Protein AF-A0A2V2USW7-F1 (afdb_monomer_lite)

Structure (mmCIF, N/CA/C/O backbone):
data_AF-A0A2V2USW7-F1
#
_entry.id   AF-A0A2V2USW7-F1
#
loop_
_atom_site.group_PDB
_atom_site.id
_atom_site.type_symbol
_atom_site.label_atom_id
_atom_site.label_alt_id
_atom_site.label_comp_id
_atom_site.label_asym_id
_atom_site.label_entity_id
_atom_site.label_seq_id
_atom_site.pdbx_PDB_ins_code
_atom_site.Cartn_x
_atom_site.Cartn_y
_atom_site.Cartn_z
_atom_site.occupancy
_atom_site.B_iso_or_equiv
_atom_site.auth_seq_id
_atom_site.auth_comp_id
_atom_site.auth_asym_id
_atom_site.auth_atom_id
_atom_site.pdbx_PDB_model_num
ATOM 1 N N . MET A 1 1 ? 4.617 -0.301 -12.540 1.00 52.38 1 MET A N 1
ATOM 2 C CA . MET A 1 1 ? 5.326 -1.489 -12.021 1.00 52.38 1 MET A CA 1
ATOM 3 C C . MET A 1 1 ? 6.543 -1.041 -11.228 1.00 52.38 1 MET A C 1
ATOM 5 O O . MET A 1 1 ? 7.290 -0.205 -11.713 1.00 52.38 1 MET A O 1
ATOM 9 N N . SER A 1 2 ? 6.698 -1.513 -9.989 1.00 58.03 2 SER A N 1
ATOM 10 C CA . SER A 1 2 ? 7.783 -1.075 -9.088 1.00 58.03 2 SER A CA 1
ATOM 11 C C . SER A 1 2 ? 9.035 -1.957 -9.163 1.00 58.03 2 SER A C 1
ATOM 13 O O . SER A 1 2 ? 10.007 -1.669 -8.475 1.00 58.03 2 SER A O 1
ATOM 15 N N . THR A 1 3 ? 8.994 -3.036 -9.943 1.00 69.56 3 THR A N 1
ATOM 16 C CA . THR A 1 3 ? 10.027 -4.073 -9.948 1.00 69.56 3 THR A CA 1
ATOM 17 C C . THR A 1 3 ? 11.120 -3.750 -10.959 1.00 69.56 3 THR A C 1
ATOM 19 O O . THR A 1 3 ? 10.827 -3.444 -12.118 1.00 69.56 3 THR A O 1
ATOM 22 N N . ASP A 1 4 ? 12.376 -3.847 -10.529 1.00 76.50 4 ASP A N 1
ATOM 23 C CA . ASP A 1 4 ? 13.528 -3.770 -11.419 1.00 76.50 4 ASP A CA 1
ATOM 24 C C . ASP A 1 4 ? 13.836 -5.155 -12.007 1.00 76.50 4 ASP A C 1
ATOM 26 O O . ASP A 1 4 ? 14.289 -6.063 -11.308 1.00 76.50 4 ASP A O 1
ATOM 30 N N . CYS A 1 5 ? 13.585 -5.332 -13.307 1.00 78.81 5 CYS A N 1
ATOM 31 C CA . CYS A 1 5 ? 13.854 -6.594 -13.998 1.00 78.81 5 CYS A CA 1
ATOM 32 C C . CYS A 1 5 ? 15.351 -6.965 -13.991 1.00 78.81 5 CYS A C 1
ATOM 34 O O . CYS A 1 5 ? 15.677 -8.149 -14.074 1.00 78.81 5 CYS A O 1
ATOM 36 N N . SER A 1 6 ? 16.262 -5.994 -13.838 1.00 75.25 6 SER A N 1
ATOM 37 C CA . SER A 1 6 ? 17.714 -6.236 -13.869 1.00 75.25 6 SER A CA 1
ATOM 38 C C . SER A 1 6 ? 18.228 -7.062 -12.679 1.00 75.25 6 SER A C 1
ATOM 40 O O . SER A 1 6 ? 19.298 -7.670 -12.752 1.00 75.25 6 SER A O 1
ATOM 42 N N . MET A 1 7 ? 17.445 -7.164 -11.601 1.00 80.00 7 MET A N 1
ATOM 43 C CA . MET A 1 7 ? 17.794 -7.943 -10.408 1.00 80.00 7 MET A CA 1
ATOM 44 C C . MET A 1 7 ? 17.740 -9.463 -10.646 1.00 80.00 7 MET A C 1
ATOM 46 O O . MET A 1 7 ? 18.363 -10.240 -9.914 1.00 80.00 7 MET A O 1
ATOM 50 N N . TYR A 1 8 ? 17.031 -9.921 -11.683 1.00 83.88 8 TYR A N 1
ATOM 51 C CA . TYR A 1 8 ? 16.825 -11.343 -11.955 1.00 83.88 8 TYR A CA 1
ATOM 52 C C . TYR A 1 8 ? 17.858 -11.901 -12.941 1.00 83.88 8 TYR A C 1
ATOM 54 O O . TYR A 1 8 ? 17.710 -11.820 -14.154 1.00 83.88 8 TYR A O 1
ATOM 62 N N . LYS A 1 9 ? 18.889 -12.573 -12.418 1.00 83.19 9 LYS A N 1
ATOM 63 C CA . LYS A 1 9 ? 19.987 -13.162 -13.220 1.00 83.19 9 LYS A CA 1
ATOM 64 C C . LYS A 1 9 ? 19.720 -14.579 -13.751 1.00 83.19 9 LYS A C 1
ATOM 66 O O . LYS A 1 9 ? 20.639 -15.260 -14.202 1.00 83.19 9 LYS A O 1
ATOM 71 N N . LYS A 1 10 ? 18.491 -15.083 -13.624 1.00 84.38 10 LYS A N 1
ATOM 72 C CA . LYS A 1 10 ? 18.099 -16.430 -14.068 1.00 84.38 10 LYS A CA 1
ATOM 73 C C . LYS A 1 10 ? 16.847 -16.342 -14.928 1.00 84.38 10 LYS A C 1
ATOM 75 O O . LYS A 1 10 ? 15.886 -15.693 -14.527 1.00 84.38 10 LYS A O 1
ATOM 80 N N . GLU A 1 11 ? 16.834 -17.078 -16.034 1.00 83.94 11 GLU A N 1
ATOM 81 C CA . GLU A 1 11 ? 15.719 -17.128 -16.989 1.00 83.94 11 GLU A CA 1
ATOM 82 C C . GLU A 1 11 ? 14.386 -17.477 -16.323 1.00 83.94 11 GLU A C 1
ATOM 84 O O . GLU A 1 11 ? 13.399 -16.757 -16.460 1.00 83.94 11 GLU A O 1
ATOM 89 N N . VAL A 1 12 ? 14.377 -18.534 -15.508 1.00 85.50 12 VAL A N 1
ATOM 90 C CA . VAL A 1 12 ? 13.168 -18.969 -14.796 1.00 85.50 12 VAL A CA 1
ATOM 91 C C . VAL A 1 12 ? 12.671 -17.893 -13.830 1.00 85.50 12 VAL A C 1
ATOM 93 O O . VAL A 1 12 ? 11.467 -17.718 -13.688 1.00 85.50 12 VAL A O 1
ATOM 96 N N . ALA A 1 13 ? 13.576 -17.161 -13.177 1.00 83.31 13 ALA A N 1
ATOM 97 C CA . ALA A 1 13 ? 13.198 -16.098 -12.252 1.00 83.31 13 ALA A CA 1
ATOM 98 C C . ALA A 1 13 ? 12.635 -14.881 -13.000 1.00 83.31 13 ALA A C 1
ATOM 100 O O . ALA A 1 13 ? 11.610 -14.355 -12.585 1.00 83.31 13 ALA A O 1
ATOM 101 N N . CYS A 1 14 ? 13.253 -14.503 -14.124 1.00 84.19 14 CYS A N 1
ATOM 102 C CA . CYS A 1 14 ? 12.835 -13.389 -14.977 1.00 84.19 14 CYS A CA 1
ATOM 103 C C . CYS A 1 14 ? 11.426 -13.583 -15.563 1.00 84.19 14 CYS A C 1
ATOM 105 O O . CYS A 1 14 ? 10.604 -12.674 -15.525 1.00 84.19 14 CYS A O 1
ATOM 107 N N . ASN A 1 15 ? 11.113 -14.794 -16.033 1.00 81.19 15 ASN A N 1
ATOM 108 C CA . ASN A 1 15 ? 9.811 -15.097 -16.641 1.00 81.19 15 ASN A CA 1
ATOM 109 C C . ASN A 1 15 ? 8.688 -15.320 -15.610 1.00 81.19 15 ASN A C 1
ATOM 111 O O . ASN A 1 15 ? 7.517 -15.404 -15.971 1.00 81.19 15 ASN A O 1
ATOM 115 N N . ARG A 1 16 ? 9.031 -15.460 -14.324 1.00 81.69 16 ARG A N 1
ATOM 116 C CA . ARG A 1 16 ? 8.080 -15.659 -13.215 1.00 81.69 16 ARG A CA 1
ATOM 117 C C . ARG A 1 16 ? 7.822 -14.372 -12.427 1.00 81.69 16 ARG A C 1
ATOM 119 O O . ARG A 1 16 ? 7.140 -14.434 -11.403 1.00 81.69 16 ARG A O 1
ATOM 126 N N . VAL A 1 17 ? 8.379 -13.235 -12.848 1.00 77.81 17 VAL A N 1
ATOM 127 C CA . VAL A 1 17 ? 8.210 -11.966 -12.134 1.00 77.81 17 VAL A CA 1
ATOM 128 C C . VAL A 1 17 ? 6.749 -11.545 -12.191 1.00 77.81 17 VAL A C 1
ATOM 130 O O . VAL A 1 17 ? 6.201 -11.233 -13.243 1.00 77.81 17 VAL A O 1
ATOM 133 N N . LEU A 1 18 ? 6.111 -11.539 -11.025 1.00 65.44 18 LEU A N 1
ATOM 134 C CA . LEU A 1 18 ? 4.765 -11.011 -10.863 1.00 65.44 18 LEU A CA 1
ATOM 135 C C . LEU A 1 18 ? 4.827 -9.478 -10.897 1.00 65.44 18 LEU A C 1
ATOM 137 O O . LEU A 1 18 ? 5.724 -8.866 -10.316 1.00 65.44 18 LEU A O 1
ATOM 141 N N . ASN A 1 19 ? 3.842 -8.861 -11.550 1.00 64.00 19 ASN A N 1
ATOM 142 C CA . ASN A 1 19 ? 3.626 -7.410 -11.574 1.00 64.00 19 ASN A CA 1
ATOM 143 C C . ASN A 1 19 ? 4.710 -6.589 -12.311 1.00 64.00 19 ASN A C 1
ATOM 145 O O . ASN A 1 19 ? 4.841 -5.387 -12.057 1.00 64.00 19 ASN A O 1
ATOM 149 N N . ALA A 1 20 ? 5.459 -7.204 -13.235 1.00 69.38 20 ALA A N 1
ATOM 150 C CA . ALA A 1 20 ? 6.314 -6.522 -14.210 1.00 69.38 20 ALA A CA 1
ATOM 151 C C . ALA A 1 20 ? 6.389 -7.299 -15.533 1.00 69.38 20 ALA A C 1
ATOM 153 O O . ALA A 1 20 ? 6.444 -8.524 -15.532 1.00 69.38 20 ALA A O 1
ATOM 154 N N . GLU A 1 21 ? 6.413 -6.586 -16.661 1.00 73.94 21 GLU A N 1
ATOM 155 C CA . GLU A 1 21 ? 6.569 -7.162 -18.007 1.00 73.94 21 GLU A CA 1
ATOM 156 C C . GLU A 1 21 ? 8.046 -7.478 -18.298 1.00 73.94 21 GLU A C 1
ATOM 158 O O . GLU A 1 21 ? 8.631 -7.016 -19.283 1.00 73.94 21 GLU A O 1
ATOM 163 N N . CYS A 1 22 ? 8.677 -8.228 -17.394 1.00 81.12 22 CYS A N 1
ATOM 164 C CA . CYS A 1 22 ? 10.046 -8.684 -17.567 1.00 81.12 22 CYS A CA 1
ATOM 165 C C . CYS A 1 22 ? 10.085 -9.854 -18.559 1.00 81.12 22 CYS A C 1
ATOM 167 O O . CYS A 1 22 ? 9.247 -10.753 -18.512 1.00 81.12 22 CYS A O 1
ATOM 169 N N . SER A 1 23 ? 11.071 -9.848 -19.449 1.00 84.06 23 SER A N 1
ATOM 170 C CA . SER A 1 23 ? 11.314 -10.899 -20.431 1.00 84.06 23 SER A CA 1
ATOM 171 C C . SER A 1 23 ? 12.806 -11.192 -20.510 1.00 84.06 23 SER A C 1
ATOM 173 O O . SER A 1 23 ? 13.650 -10.287 -20.468 1.00 84.06 23 SER A O 1
ATOM 175 N N . TRP A 1 24 ? 13.143 -12.477 -20.586 1.00 85.06 24 TRP A N 1
ATOM 176 C CA . TRP A 1 24 ? 14.530 -12.916 -20.656 1.00 85.06 24 TRP A CA 1
ATOM 177 C C . TRP A 1 24 ? 15.106 -12.719 -22.058 1.00 85.06 24 TRP A C 1
ATOM 179 O O . TRP A 1 24 ? 14.566 -13.234 -23.038 1.00 85.06 24 TRP A O 1
ATOM 189 N N . ASN A 1 25 ? 16.251 -12.037 -22.160 1.00 84.62 25 ASN A N 1
ATOM 190 C CA . ASN A 1 25 ? 16.960 -11.917 -23.426 1.00 84.62 25 ASN A CA 1
ATOM 191 C C . ASN A 1 25 ? 18.054 -12.989 -23.539 1.00 84.62 25 ASN A C 1
ATOM 193 O O . ASN A 1 25 ? 19.152 -12.850 -22.993 1.00 84.62 25 ASN A O 1
ATOM 197 N N . GLY A 1 26 ? 17.771 -14.043 -24.310 1.00 80.44 26 GLY A N 1
ATOM 198 C CA . GLY A 1 26 ? 18.688 -15.168 -24.518 1.00 80.44 26 GLY A CA 1
ATOM 199 C C . GLY A 1 26 ? 20.029 -14.805 -25.168 1.00 80.44 26 GLY A C 1
ATOM 200 O O . GLY A 1 26 ? 20.998 -15.530 -24.980 1.00 80.44 26 GLY A O 1
ATOM 201 N N . THR A 1 27 ? 20.125 -13.676 -25.882 1.00 80.12 27 THR A N 1
ATOM 202 C CA . THR A 1 27 ? 21.387 -13.253 -26.526 1.00 80.12 27 THR A CA 1
ATOM 203 C C . THR A 1 27 ? 22.378 -12.614 -25.555 1.00 80.12 27 THR A C 1
ATOM 205 O O . THR A 1 27 ? 23.583 -12.698 -25.770 1.00 80.12 27 THR A O 1
ATOM 208 N N . ARG A 1 28 ? 21.880 -11.983 -24.484 1.00 77.19 28 ARG A N 1
ATOM 209 C CA . ARG A 1 28 ? 22.698 -11.266 -23.490 1.00 77.19 28 ARG A CA 1
ATOM 210 C C . ARG A 1 28 ? 22.801 -12.005 -22.158 1.00 77.19 28 ARG A C 1
ATOM 212 O O . ARG A 1 28 ? 23.674 -11.689 -21.364 1.00 77.19 28 ARG A O 1
ATOM 219 N N . GLY A 1 29 ? 21.941 -12.999 -21.921 1.00 82.38 29 GLY A N 1
ATOM 220 C CA . GLY A 1 29 ? 21.891 -13.718 -20.645 1.00 82.38 29 GLY A CA 1
ATOM 221 C C . GLY A 1 29 ? 21.414 -12.837 -19.486 1.00 82.38 29 GLY A C 1
ATOM 222 O O . GLY A 1 29 ? 21.767 -13.086 -18.335 1.00 82.38 29 GLY A O 1
ATOM 223 N N . GLU A 1 30 ? 20.634 -11.802 -19.797 1.00 82.19 30 GLU A N 1
ATOM 224 C CA . GLU A 1 30 ? 20.146 -10.800 -18.853 1.00 82.19 30 GLU A CA 1
ATOM 225 C C . GLU A 1 30 ? 18.623 -10.662 -18.956 1.00 82.19 30 GLU A C 1
ATOM 227 O O . GLU A 1 30 ? 18.026 -10.828 -20.026 1.00 82.19 30 GLU A O 1
ATOM 232 N N . CYS A 1 31 ? 17.991 -10.338 -17.828 1.00 84.31 31 CYS A N 1
ATOM 233 C CA . CYS A 1 31 ? 16.565 -10.051 -17.756 1.00 84.31 31 CYS A CA 1
ATOM 234 C C . CYS A 1 31 ? 16.309 -8.568 -18.033 1.00 84.31 31 CYS A C 1
ATOM 236 O O . CYS A 1 31 ? 16.901 -7.697 -17.395 1.00 84.31 31 CYS A O 1
ATOM 238 N N . GLY A 1 32 ? 15.417 -8.285 -18.979 1.00 82.75 32 GLY A N 1
ATOM 239 C CA . GLY A 1 32 ? 15.032 -6.931 -19.362 1.00 82.75 32 GLY A CA 1
ATOM 240 C C . GLY A 1 32 ? 13.519 -6.765 -19.389 1.00 82.75 32 GLY A C 1
ATOM 241 O O . GLY A 1 32 ? 12.771 -7.676 -19.057 1.00 82.75 32 GLY A O 1
ATOM 242 N N . TRP A 1 33 ? 13.053 -5.590 -19.788 1.00 82.12 33 TRP A N 1
ATOM 243 C CA . TRP A 1 33 ? 11.651 -5.358 -20.128 1.00 82.12 33 TRP A CA 1
ATOM 244 C C . TRP A 1 33 ? 11.349 -5.920 -21.522 1.00 82.12 33 TRP A C 1
ATOM 246 O O . TRP A 1 33 ? 12.189 -5.834 -22.415 1.00 82.12 33 TRP A O 1
ATOM 256 N N . ASN A 1 34 ? 10.144 -6.462 -21.718 1.00 75.06 34 ASN A N 1
ATOM 257 C CA . ASN A 1 34 ? 9.751 -7.179 -22.940 1.00 75.06 34 ASN A CA 1
ATOM 258 C C . ASN A 1 34 ? 9.783 -6.325 -24.227 1.00 75.06 34 ASN A C 1
ATOM 260 O O . ASN A 1 34 ? 9.938 -6.858 -25.319 1.00 75.06 34 ASN A O 1
ATOM 264 N N . GLY A 1 35 ? 9.647 -5.001 -24.111 1.00 74.38 35 GLY A N 1
ATOM 265 C CA . GLY A 1 35 ? 9.680 -4.087 -25.258 1.00 74.38 35 GLY A CA 1
ATOM 266 C C . GLY A 1 35 ? 11.022 -3.378 -25.424 1.00 74.38 35 GLY A C 1
ATOM 267 O O . GLY A 1 35 ? 11.773 -3.633 -26.361 1.00 74.38 35 GLY A O 1
ATOM 268 N N . PHE A 1 36 ? 11.300 -2.439 -24.521 1.00 77.19 36 PHE A N 1
ATOM 269 C CA . PHE A 1 36 ? 12.470 -1.574 -24.589 1.00 77.19 36 PHE A CA 1
ATOM 270 C C . PHE A 1 36 ? 13.051 -1.372 -23.197 1.00 77.19 36 PHE A C 1
ATOM 272 O O . PHE A 1 36 ? 12.350 -0.991 -22.263 1.00 77.19 36 PHE A O 1
ATOM 279 N N . THR A 1 37 ? 14.349 -1.605 -23.078 1.00 82.69 37 THR A N 1
ATOM 280 C CA . THR A 1 37 ? 15.128 -1.337 -21.871 1.00 82.69 37 THR A CA 1
ATOM 281 C C . THR A 1 37 ? 16.037 -0.148 -22.119 1.00 82.69 37 THR A C 1
ATOM 283 O O . THR A 1 37 ? 16.957 -0.231 -22.935 1.00 82.69 37 THR A O 1
ATOM 286 N N . CYS A 1 38 ? 15.826 0.922 -21.359 1.00 83.25 38 CYS A N 1
ATOM 287 C CA . CYS A 1 38 ? 16.609 2.156 -21.437 1.00 83.25 38 CYS A CA 1
ATOM 288 C C . CYS A 1 38 ? 18.123 1.938 -21.349 1.00 83.25 38 CYS A C 1
ATOM 290 O O . CYS A 1 38 ? 18.880 2.562 -22.089 1.00 83.25 38 CYS A O 1
ATOM 292 N N . PHE A 1 39 ? 18.554 0.992 -20.514 1.00 82.56 39 PHE A N 1
ATOM 293 C CA . PHE A 1 39 ? 19.965 0.642 -20.371 1.00 82.56 39 PHE A CA 1
ATOM 294 C C . PHE A 1 39 ? 20.566 0.085 -21.668 1.00 82.56 39 PHE A C 1
ATOM 296 O O . PHE A 1 39 ? 21.670 0.445 -22.053 1.00 82.56 39 PHE A O 1
ATOM 303 N N . TRP A 1 40 ? 19.825 -0.751 -22.393 1.00 83.31 40 TRP A N 1
ATOM 304 C CA . TRP A 1 40 ? 20.303 -1.339 -23.646 1.00 83.31 40 TRP A CA 1
ATOM 305 C C . TRP A 1 40 ? 20.171 -0.415 -24.856 1.00 83.31 40 TRP A C 1
ATOM 307 O O . TRP A 1 40 ? 20.863 -0.645 -25.843 1.00 83.31 40 TRP A O 1
ATOM 317 N N . GLY A 1 41 ? 19.265 0.565 -24.802 1.00 81.94 41 GLY A N 1
ATOM 318 C CA . GLY A 1 41 ? 19.062 1.536 -25.877 1.00 81.94 41 GLY A CA 1
ATOM 319 C C . GLY A 1 41 ? 20.030 2.715 -25.810 1.00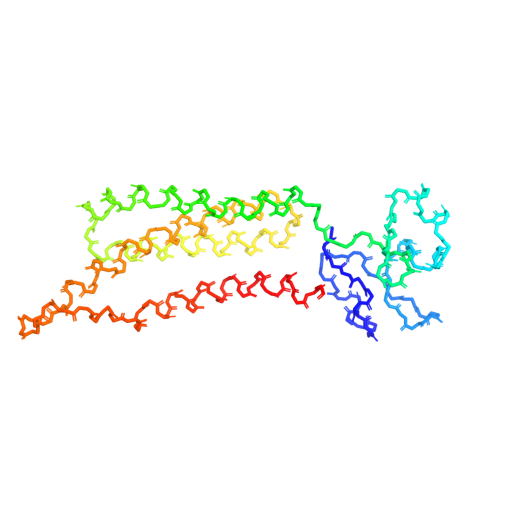 81.94 41 GLY A C 1
ATOM 320 O O . GLY A 1 41 ? 20.597 3.085 -26.831 1.00 81.94 41 GLY A O 1
ATOM 321 N N . HIS A 1 42 ? 20.234 3.269 -24.611 1.00 85.25 42 HIS A N 1
ATOM 322 C CA . HIS A 1 42 ? 20.988 4.513 -24.408 1.00 85.25 42 HIS A CA 1
ATOM 323 C C . HIS A 1 42 ? 22.263 4.331 -23.578 1.00 85.25 42 HIS A C 1
ATOM 325 O O . HIS A 1 42 ? 23.128 5.197 -23.598 1.00 85.25 42 HIS A O 1
ATOM 331 N N . GLY A 1 43 ? 22.413 3.223 -22.844 1.00 83.75 43 GLY A N 1
ATOM 332 C CA . GLY A 1 43 ? 23.630 2.913 -22.088 1.00 83.75 43 GLY A CA 1
ATOM 333 C C . GLY A 1 43 ? 24.076 4.050 -21.164 1.00 83.75 43 GLY A C 1
ATOM 334 O O . GLY A 1 43 ? 23.380 4.391 -20.203 1.00 83.75 43 GLY A O 1
ATOM 335 N N . LYS A 1 44 ? 25.246 4.623 -21.474 1.00 86.50 44 LYS A N 1
ATOM 336 C CA . LYS A 1 44 ? 25.880 5.741 -20.750 1.00 86.50 44 LYS A CA 1
ATOM 337 C C . LYS A 1 44 ? 25.758 7.085 -21.476 1.00 86.50 44 LYS A C 1
ATOM 339 O O . LYS A 1 44 ? 26.345 8.079 -21.052 1.00 86.50 44 LYS A O 1
ATOM 344 N N . ASP A 1 45 ? 24.986 7.141 -22.555 1.00 87.69 45 ASP A N 1
ATOM 345 C CA . ASP A 1 45 ? 24.771 8.373 -23.300 1.00 87.69 45 ASP A CA 1
ATOM 346 C C . ASP A 1 45 ? 23.661 9.196 -22.634 1.00 87.69 45 ASP A C 1
ATOM 348 O O . ASP A 1 45 ? 22.470 8.874 -22.672 1.00 87.69 45 ASP A O 1
ATOM 352 N N . LYS A 1 46 ? 24.067 10.295 -21.994 1.00 86.56 46 LYS A N 1
ATOM 353 C CA . LYS A 1 46 ? 23.173 11.157 -21.209 1.00 86.56 46 LYS A CA 1
ATOM 354 C C . LYS A 1 46 ? 22.153 11.909 -22.065 1.00 86.56 46 LYS A C 1
ATOM 356 O O . LYS A 1 46 ? 21.002 12.057 -21.661 1.00 86.56 46 LYS A O 1
ATOM 361 N N . THR A 1 47 ? 22.572 12.414 -23.222 1.00 86.25 47 THR A N 1
ATOM 362 C CA . THR A 1 47 ? 21.749 13.249 -24.110 1.00 86.25 47 THR A CA 1
ATOM 363 C C . THR A 1 47 ? 20.524 12.518 -24.669 1.00 86.25 47 THR A C 1
ATOM 365 O O . THR A 1 47 ? 19.429 13.047 -24.486 1.00 86.25 47 THR A O 1
ATOM 368 N N . PRO A 1 48 ? 20.631 11.313 -25.261 1.00 86.50 48 PRO A N 1
ATOM 369 C CA . PRO A 1 48 ? 19.457 10.604 -25.768 1.00 86.50 48 PRO A CA 1
ATOM 370 C C . PRO A 1 48 ? 18.602 9.987 -24.645 1.00 86.50 48 PRO A C 1
ATOM 372 O O . PRO A 1 48 ? 17.394 9.842 -24.806 1.00 86.50 48 PRO A O 1
ATOM 375 N N . CYS A 1 49 ? 19.181 9.705 -23.470 1.00 86.50 49 CYS A N 1
ATOM 376 C CA . CYS A 1 49 ? 18.425 9.225 -22.308 1.00 86.50 49 CYS A CA 1
ATOM 377 C C . CYS A 1 49 ? 17.481 10.285 -21.710 1.00 86.50 49 CYS A C 1
ATOM 379 O O . CYS A 1 49 ? 16.421 9.940 -21.198 1.00 86.50 49 CYS A O 1
ATOM 381 N N . LEU A 1 50 ? 17.875 11.564 -21.733 1.00 85.88 50 LEU A N 1
ATOM 382 C CA . LEU A 1 50 ? 17.057 12.678 -21.228 1.00 85.88 50 LEU A CA 1
ATOM 383 C C . LEU A 1 50 ? 15.930 13.078 -22.189 1.00 85.88 50 LEU A C 1
ATOM 385 O O . LEU A 1 50 ? 14.951 13.671 -21.743 1.00 85.88 50 LEU A O 1
ATOM 389 N N . ASP A 1 51 ? 16.083 12.774 -23.478 1.00 88.06 51 ASP A N 1
ATOM 390 C CA . ASP A 1 51 ? 15.083 13.050 -24.513 1.00 88.06 51 ASP A CA 1
ATOM 391 C C . ASP A 1 51 ? 13.934 12.020 -24.489 1.00 88.06 51 ASP A C 1
ATOM 393 O O . ASP A 1 51 ? 12.772 12.351 -24.728 1.00 88.06 51 ASP A O 1
ATOM 397 N N . ASP A 1 52 ? 14.228 10.767 -24.118 1.00 83.62 52 ASP A N 1
ATOM 398 C CA . ASP A 1 52 ? 13.229 9.698 -24.038 1.00 83.62 52 ASP A CA 1
ATOM 399 C C . ASP A 1 52 ? 12.449 9.734 -22.709 1.00 83.62 52 ASP A C 1
ATOM 401 O O . ASP A 1 52 ? 12.964 9.406 -21.639 1.00 83.62 52 ASP A O 1
ATOM 405 N N . SER A 1 53 ? 11.154 10.067 -22.774 1.00 80.56 53 SER A N 1
ATOM 406 C CA . SER A 1 53 ? 10.262 10.154 -21.601 1.00 80.56 53 SER A CA 1
ATOM 407 C C . SER A 1 53 ? 10.061 8.831 -20.847 1.00 80.56 53 SER A C 1
ATOM 409 O O . SER A 1 53 ? 9.573 8.828 -19.713 1.00 80.56 53 SER A O 1
ATOM 411 N N . ARG A 1 54 ? 10.434 7.697 -21.453 1.00 80.06 54 ARG A N 1
ATOM 412 C CA . ARG A 1 54 ? 10.334 6.356 -20.853 1.00 80.06 54 ARG A CA 1
ATOM 413 C C . ARG A 1 54 ? 11.533 6.008 -19.981 1.00 80.06 54 ARG A C 1
ATOM 415 O O . ARG A 1 54 ? 11.489 4.994 -19.291 1.00 80.06 54 ARG A O 1
ATOM 422 N N . CYS A 1 55 ? 12.586 6.818 -20.016 1.00 84.19 55 CYS A N 1
ATOM 423 C CA . CYS A 1 55 ? 13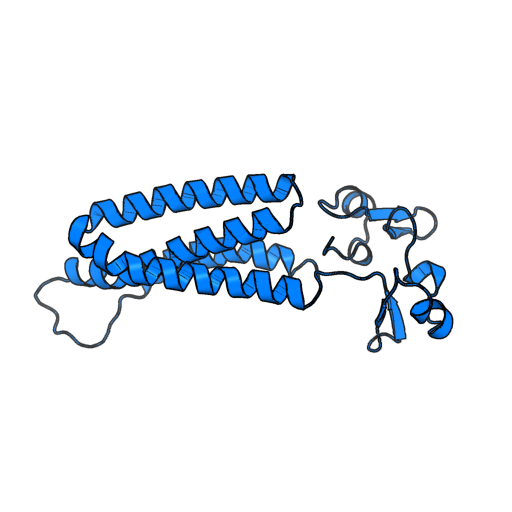.856 6.544 -19.369 1.00 84.19 55 CYS A CA 1
ATOM 424 C C . CYS A 1 55 ? 14.192 7.595 -18.320 1.00 84.19 55 CYS A C 1
ATOM 426 O O . CYS A 1 55 ? 13.737 8.735 -18.371 1.00 84.19 55 CYS A O 1
ATOM 428 N N . LYS A 1 56 ? 14.994 7.202 -17.329 1.00 87.81 56 LYS A N 1
ATOM 429 C CA . LYS A 1 56 ? 15.486 8.123 -16.312 1.00 87.81 56 LYS A CA 1
ATOM 430 C C . LYS A 1 56 ? 16.985 7.951 -16.131 1.00 87.81 56 LYS A C 1
ATOM 432 O O . LYS A 1 56 ? 17.478 6.856 -15.868 1.00 87.81 56 LYS A O 1
ATOM 437 N N . TRP A 1 57 ? 17.702 9.064 -16.235 1.00 87.94 57 TRP A N 1
ATOM 438 C CA . TRP A 1 57 ? 19.134 9.103 -15.978 1.00 87.94 57 TRP A CA 1
ATOM 439 C C . TRP A 1 57 ? 19.426 8.972 -14.479 1.00 87.94 57 TRP A C 1
ATOM 441 O O . TRP A 1 57 ? 18.905 9.748 -13.668 1.00 87.94 57 TRP A O 1
ATOM 451 N N . VAL A 1 58 ? 20.274 8.010 -14.108 1.00 87.44 58 VAL A N 1
ATOM 452 C CA . VAL A 1 58 ? 20.730 7.819 -12.727 1.00 87.44 58 VAL A CA 1
ATOM 453 C C . VAL A 1 58 ? 22.140 8.383 -12.585 1.00 87.44 58 VAL A C 1
ATOM 455 O O . VAL A 1 58 ? 23.113 7.805 -13.055 1.00 87.44 58 VAL A O 1
ATOM 458 N N . TYR A 1 59 ? 22.255 9.518 -11.893 1.00 87.38 59 TYR A N 1
ATOM 459 C CA . TYR A 1 59 ? 23.533 10.216 -11.691 1.00 87.38 59 TYR A CA 1
ATOM 460 C C . TYR A 1 59 ? 24.546 9.441 -10.839 1.00 87.38 59 TYR A C 1
ATOM 462 O O . TYR A 1 59 ? 25.730 9.733 -10.926 1.00 87.38 59 TYR A O 1
ATOM 470 N N . SER A 1 60 ? 24.096 8.488 -10.018 1.00 85.38 60 SER A N 1
ATOM 471 C CA . SER A 1 60 ? 24.987 7.706 -9.149 1.00 85.38 60 SER A CA 1
ATOM 472 C C . SER A 1 60 ? 25.832 6.694 -9.924 1.00 85.38 60 SER A C 1
ATOM 474 O O . SER A 1 60 ? 26.987 6.490 -9.572 1.00 85.38 60 SER A O 1
ATOM 476 N N . ASP A 1 61 ? 25.257 6.079 -10.962 1.00 83.12 61 ASP A N 1
ATOM 477 C CA . ASP A 1 61 ? 25.891 4.994 -11.727 1.00 83.12 61 ASP A CA 1
ATOM 478 C C . ASP A 1 61 ? 26.327 5.448 -13.135 1.00 83.12 61 ASP A C 1
ATOM 480 O O . ASP A 1 61 ? 26.923 4.673 -13.874 1.00 83.12 61 ASP A O 1
ATOM 484 N N . GLU A 1 62 ? 26.026 6.701 -13.510 1.00 86.56 62 GLU A N 1
ATOM 485 C CA . GLU A 1 62 ? 26.227 7.265 -14.858 1.00 86.56 62 GLU A CA 1
ATOM 486 C C . GLU A 1 62 ? 25.579 6.425 -15.973 1.00 86.56 62 GLU A C 1
ATOM 488 O O . GLU A 1 62 ? 26.126 6.256 -17.063 1.00 86.56 62 GLU A O 1
ATOM 493 N N . GLU A 1 63 ? 24.390 5.890 -15.689 1.00 86.50 63 GLU A N 1
ATOM 494 C CA . GLU A 1 63 ? 23.679 4.964 -16.567 1.00 86.50 63 GLU A CA 1
ATOM 495 C C . GLU A 1 63 ? 22.204 5.348 -16.729 1.00 86.50 63 GLU A C 1
ATOM 497 O O . GLU A 1 63 ? 21.535 5.837 -15.808 1.00 86.50 63 GLU A O 1
ATOM 502 N N . CYS A 1 64 ? 21.677 5.094 -17.927 1.00 86.25 64 CYS A N 1
ATOM 503 C CA . CYS A 1 64 ? 20.267 5.259 -18.241 1.00 86.25 64 CYS A CA 1
ATOM 504 C C . CYS A 1 64 ? 19.472 4.035 -17.770 1.00 86.25 64 CYS A C 1
ATOM 506 O O . CYS A 1 64 ? 19.667 2.931 -18.279 1.00 86.25 64 CYS A O 1
ATOM 508 N N . LYS A 1 65 ? 18.547 4.206 -16.820 1.00 85.19 65 LYS A N 1
ATOM 509 C CA . LYS A 1 65 ? 17.723 3.106 -16.292 1.00 85.19 65 LYS A CA 1
ATOM 510 C C . LYS A 1 65 ? 16.244 3.324 -16.601 1.00 85.19 65 LYS A C 1
ATOM 512 O O . LYS A 1 65 ? 15.786 4.445 -16.831 1.00 85.19 65 LYS A O 1
ATOM 517 N N . ASN A 1 66 ? 15.489 2.228 -16.639 1.00 81.38 66 ASN A N 1
ATOM 518 C CA . ASN A 1 66 ? 14.032 2.305 -16.715 1.00 81.38 66 ASN A CA 1
ATOM 519 C C . ASN A 1 66 ? 13.510 2.880 -15.384 1.00 81.38 66 ASN A C 1
ATOM 521 O O . ASN A 1 66 ? 14.094 2.585 -14.340 1.00 81.38 66 ASN A O 1
ATOM 525 N N . PRO A 1 67 ? 12.433 3.679 -15.371 1.00 77.19 67 PRO A N 1
ATOM 526 C CA . PRO A 1 67 ? 11.843 4.157 -14.132 1.00 77.19 67 PRO A CA 1
ATOM 527 C C . PRO A 1 67 ? 11.298 2.968 -13.335 1.00 77.19 67 PRO A C 1
ATOM 529 O O . PRO A 1 67 ? 10.273 2.380 -13.678 1.00 77.19 67 PRO A O 1
ATOM 532 N N . THR A 1 68 ? 12.000 2.609 -12.267 1.00 74.06 68 THR A N 1
ATOM 533 C CA . THR A 1 68 ? 11.581 1.599 -11.300 1.00 74.06 68 THR A CA 1
ATOM 534 C C . THR A 1 68 ? 11.054 2.312 -10.057 1.00 74.06 68 THR A C 1
ATOM 536 O O . THR A 1 68 ? 11.694 3.203 -9.497 1.00 74.06 68 THR A O 1
ATOM 539 N N . GLY A 1 69 ? 9.826 1.976 -9.661 1.00 68.31 69 GLY A N 1
ATOM 540 C CA . GLY A 1 69 ? 9.171 2.557 -8.487 1.00 68.31 69 GLY A CA 1
ATOM 541 C C . GLY A 1 69 ? 7.991 3.482 -8.790 1.00 68.31 69 GLY A C 1
ATOM 542 O O . GLY A 1 69 ? 7.817 4.004 -9.889 1.00 68.31 69 GLY A O 1
ATOM 543 N N . TYR A 1 70 ? 7.146 3.678 -7.777 1.00 67.69 70 TYR A N 1
ATOM 544 C CA . TYR A 1 70 ? 6.084 4.682 -7.806 1.00 67.69 70 TYR A CA 1
ATOM 545 C C . TYR A 1 70 ? 6.682 6.091 -7.685 1.00 67.69 70 TYR A C 1
ATOM 547 O O . TYR A 1 70 ? 7.661 6.295 -6.965 1.00 67.69 70 TYR A O 1
ATOM 555 N N . SER A 1 71 ? 6.087 7.079 -8.362 1.00 77.44 71 SER A N 1
ATOM 556 C CA . SER A 1 71 ? 6.501 8.483 -8.210 1.00 77.44 71 SER A CA 1
ATOM 557 C C . SER A 1 71 ? 6.374 8.940 -6.745 1.00 77.44 71 SER A C 1
ATOM 559 O O . SER A 1 71 ? 5.547 8.420 -5.989 1.00 77.44 71 SER A O 1
ATOM 561 N N . SER A 1 72 ? 7.201 9.907 -6.324 1.00 79.62 72 SER A N 1
ATOM 562 C CA . SER A 1 72 ? 7.253 10.405 -4.938 1.00 79.62 72 SER A CA 1
ATOM 563 C C . SER A 1 72 ? 5.881 10.781 -4.374 1.00 79.62 72 SER A C 1
ATOM 565 O O . SER A 1 72 ? 5.622 10.535 -3.198 1.00 79.62 72 SER A O 1
ATOM 567 N N . SER A 1 73 ? 4.985 11.323 -5.203 1.00 83.25 73 SER A N 1
ATOM 568 C CA . SER A 1 73 ? 3.619 11.672 -4.795 1.00 83.25 73 SER A CA 1
ATOM 569 C C . SER A 1 73 ? 2.804 10.447 -4.368 1.00 83.25 73 SER A C 1
ATOM 571 O O . SER A 1 73 ? 2.174 10.459 -3.313 1.00 83.25 73 SER A O 1
ATOM 573 N N . TYR A 1 74 ? 2.864 9.361 -5.136 1.00 82.38 74 TYR A N 1
ATOM 574 C CA . TYR A 1 74 ? 2.138 8.121 -4.856 1.00 82.38 74 TYR A CA 1
ATOM 575 C C . TYR A 1 74 ? 2.672 7.413 -3.610 1.00 82.38 74 TYR A C 1
ATOM 577 O O . TYR A 1 74 ? 1.886 6.962 -2.778 1.00 82.38 74 TYR A O 1
ATOM 585 N N . ASN A 1 75 ? 3.994 7.381 -3.419 1.00 82.44 75 ASN A N 1
ATOM 586 C CA . ASN A 1 75 ? 4.581 6.861 -2.179 1.00 82.44 75 ASN A CA 1
ATOM 587 C C . ASN A 1 75 ? 4.142 7.679 -0.955 1.00 82.44 75 ASN A C 1
ATOM 589 O O . ASN A 1 75 ? 3.857 7.108 0.098 1.00 82.44 75 ASN A O 1
ATOM 593 N N . GLY A 1 76 ? 4.044 9.005 -1.102 1.00 87.31 76 GLY A N 1
ATOM 594 C CA . GLY A 1 76 ? 3.531 9.890 -0.058 1.00 87.31 76 GLY A CA 1
ATOM 595 C C . GLY A 1 76 ? 2.078 9.585 0.302 1.00 87.31 76 GLY A C 1
ATOM 596 O O . GLY A 1 76 ? 1.762 9.425 1.478 1.00 87.31 76 GLY A O 1
ATOM 597 N N . ILE A 1 77 ? 1.207 9.425 -0.699 1.00 87.56 77 ILE A N 1
ATOM 598 C CA . ILE A 1 77 ? -0.205 9.060 -0.493 1.00 87.56 77 ILE A CA 1
ATOM 599 C C . ILE A 1 77 ? -0.314 7.691 0.188 1.00 87.56 77 ILE A C 1
ATOM 601 O O . ILE A 1 77 ? -1.069 7.537 1.145 1.00 87.56 77 ILE A O 1
ATOM 605 N N . PHE A 1 78 ? 0.482 6.716 -0.250 1.00 84.75 78 PHE A N 1
ATOM 606 C CA . PHE A 1 78 ? 0.507 5.373 0.323 1.00 84.75 78 PHE A CA 1
ATOM 607 C C . PHE A 1 78 ? 0.918 5.368 1.805 1.00 84.75 78 PHE A C 1
ATOM 609 O O . PHE A 1 78 ? 0.285 4.701 2.626 1.00 84.75 78 PHE A O 1
ATOM 616 N N . ALA A 1 79 ? 1.950 6.136 2.167 1.00 86.44 79 ALA A N 1
ATOM 617 C CA . ALA A 1 79 ? 2.375 6.284 3.556 1.00 86.44 79 ALA A CA 1
ATOM 618 C C . ALA A 1 79 ? 1.353 7.078 4.391 1.00 86.44 79 ALA A C 1
ATOM 620 O O . ALA A 1 79 ? 1.029 6.692 5.514 1.00 86.44 79 ALA A O 1
ATOM 621 N N . GLY A 1 80 ? 0.805 8.161 3.832 1.00 90.69 80 GLY A N 1
ATOM 622 C CA . GLY A 1 80 ? -0.170 9.022 4.501 1.00 90.69 80 GLY A CA 1
ATOM 623 C C . GLY A 1 80 ? -1.494 8.318 4.793 1.00 90.69 80 GLY A C 1
ATOM 624 O O . GLY A 1 80 ? -2.057 8.492 5.873 1.00 90.69 80 GLY A O 1
ATOM 625 N N . ALA A 1 81 ? -1.955 7.459 3.883 1.00 90.62 81 ALA A N 1
ATOM 626 C CA . ALA A 1 81 ? -3.163 6.658 4.048 1.00 90.62 81 ALA A CA 1
ATOM 627 C C . ALA A 1 81 ? -3.140 5.826 5.343 1.00 90.62 81 ALA A C 1
ATOM 629 O O . ALA A 1 81 ? -4.121 5.782 6.080 1.00 90.62 81 ALA A O 1
ATOM 630 N N . MET A 1 82 ? -1.997 5.233 5.690 1.00 88.06 82 MET A N 1
ATOM 631 C CA . MET A 1 82 ? -1.859 4.469 6.932 1.00 88.06 82 MET A CA 1
ATOM 632 C C . MET A 1 82 ? -2.056 5.344 8.181 1.00 88.06 82 MET A C 1
ATOM 634 O O . MET A 1 82 ? -2.745 4.939 9.118 1.00 88.06 82 MET A O 1
ATOM 638 N N . ILE A 1 83 ? -1.489 6.555 8.182 1.00 91.62 83 ILE A N 1
ATOM 639 C CA . ILE A 1 83 ? -1.586 7.501 9.303 1.00 91.62 83 ILE A CA 1
ATOM 640 C C . ILE A 1 83 ? -3.030 7.980 9.472 1.00 91.62 83 ILE A C 1
ATOM 642 O O . ILE A 1 83 ? -3.554 7.983 10.585 1.00 91.62 83 ILE A O 1
ATOM 646 N N . VAL A 1 84 ? -3.696 8.329 8.367 1.00 94.00 84 VAL A N 1
ATOM 647 C CA . VAL A 1 84 ? -5.106 8.744 8.376 1.00 94.00 84 VAL A CA 1
ATOM 648 C C . VAL A 1 84 ? -5.996 7.619 8.911 1.00 94.00 84 VAL A C 1
ATOM 650 O O . VAL A 1 84 ? -6.839 7.863 9.774 1.00 94.00 84 VAL A O 1
ATOM 653 N N . GLY A 1 85 ? -5.768 6.376 8.477 1.00 90.62 85 GLY A N 1
ATOM 654 C CA . GLY A 1 85 ? -6.478 5.209 9.006 1.00 90.62 85 GLY A CA 1
ATOM 655 C C . GLY A 1 85 ? -6.279 5.036 10.517 1.00 90.62 85 GLY A C 1
ATOM 656 O O . GLY A 1 85 ? -7.247 4.843 11.252 1.00 90.62 85 GLY A O 1
ATOM 657 N N . ALA A 1 86 ? -5.046 5.185 11.005 1.00 89.06 86 ALA A N 1
ATOM 658 C CA . ALA A 1 86 ? -4.729 5.085 12.431 1.00 89.06 86 ALA A CA 1
ATOM 659 C C . ALA A 1 86 ? -5.363 6.199 13.278 1.00 89.06 86 ALA A C 1
ATOM 661 O O . ALA A 1 86 ? -5.835 5.930 14.388 1.00 89.06 86 ALA A O 1
ATOM 662 N N . MET A 1 87 ? -5.429 7.431 12.761 1.00 92.44 87 MET A N 1
ATOM 663 C CA . MET A 1 87 ? -6.139 8.534 13.418 1.00 92.44 87 MET A CA 1
ATOM 664 C C . MET A 1 87 ? -7.626 8.217 13.574 1.00 92.44 87 MET A C 1
ATOM 666 O O . MET A 1 87 ? -8.162 8.313 14.678 1.00 92.44 87 MET A O 1
ATOM 670 N N . ILE A 1 88 ? -8.273 7.770 12.494 1.00 92.38 88 ILE A N 1
ATOM 671 C CA . ILE A 1 88 ? -9.687 7.385 12.511 1.00 92.38 88 ILE A CA 1
ATOM 672 C C . ILE A 1 88 ? -9.907 6.254 13.525 1.00 92.38 88 ILE A C 1
ATOM 674 O O . ILE A 1 88 ? -10.757 6.377 14.405 1.00 92.38 88 ILE A O 1
ATOM 678 N N . GLY A 1 89 ? -9.097 5.192 13.470 1.00 88.50 89 GLY A N 1
ATOM 679 C CA . GLY A 1 89 ? -9.198 4.066 14.404 1.00 88.50 89 GLY A CA 1
ATOM 680 C C . GLY A 1 89 ? -9.078 4.490 15.868 1.00 88.50 89 GLY A C 1
ATOM 681 O O . GLY A 1 89 ? -9.866 4.054 16.702 1.00 88.50 89 GLY A O 1
ATOM 682 N N . SER A 1 90 ? -8.156 5.402 16.177 1.00 87.44 90 SER A N 1
ATOM 683 C CA . SER A 1 90 ? -7.935 5.897 17.543 1.00 87.44 90 SER A CA 1
ATOM 684 C C . SER A 1 90 ? -9.116 6.715 18.082 1.00 87.44 90 SER A C 1
ATOM 686 O O . SER A 1 90 ? -9.483 6.563 19.246 1.00 87.44 90 SER A O 1
ATOM 688 N N . ILE A 1 91 ? -9.748 7.544 17.241 1.00 90.00 91 ILE A N 1
ATOM 689 C CA . ILE A 1 91 ? -10.924 8.346 17.625 1.00 90.00 91 ILE A CA 1
ATOM 690 C C . ILE A 1 91 ? -12.106 7.434 17.980 1.00 90.00 91 ILE A C 1
ATOM 692 O O . ILE A 1 91 ? -12.770 7.632 18.999 1.00 90.00 91 ILE A O 1
ATOM 696 N N . TYR A 1 92 ? -12.351 6.402 17.168 1.00 86.44 92 TYR A N 1
ATOM 697 C CA . TYR A 1 92 ? -13.448 5.462 17.410 1.00 86.44 92 TYR A CA 1
ATOM 698 C C . TYR A 1 92 ? -13.153 4.465 18.537 1.00 86.44 92 TYR A C 1
ATOM 700 O O . TYR A 1 92 ? -14.095 3.942 19.137 1.00 86.44 92 TYR A O 1
ATOM 708 N N . ALA A 1 93 ? -11.879 4.240 18.876 1.00 82.81 93 ALA A N 1
ATOM 709 C CA . ALA A 1 93 ? -11.468 3.288 19.904 1.00 82.81 93 ALA A CA 1
ATOM 710 C C . ALA A 1 93 ? -12.094 3.572 21.272 1.00 82.81 93 ALA A C 1
ATOM 712 O O . ALA A 1 93 ? -12.565 2.646 21.925 1.00 82.81 93 ALA A O 1
ATOM 713 N N . GLY A 1 94 ? -12.142 4.840 21.696 1.00 79.00 94 GLY A N 1
ATOM 714 C CA . GLY A 1 94 ? -12.685 5.211 23.008 1.00 79.00 94 GLY A CA 1
ATOM 715 C C . GLY A 1 94 ? -14.178 4.897 23.143 1.00 79.00 94 GLY A C 1
ATOM 716 O O . GLY A 1 94 ? -14.612 4.321 24.139 1.00 79.00 94 GLY A O 1
ATOM 717 N N . GLN A 1 95 ? -14.957 5.203 22.102 1.00 79.19 95 GLN A N 1
ATOM 718 C CA . GLN A 1 95 ? -16.394 4.908 22.061 1.00 79.19 95 GLN A CA 1
ATOM 719 C C . GLN A 1 95 ? -16.658 3.400 21.965 1.00 79.19 95 GLN A C 1
ATOM 721 O O . GLN A 1 95 ? -17.546 2.879 22.640 1.00 79.19 95 GLN A O 1
ATOM 726 N N . PHE A 1 96 ? -15.863 2.681 21.166 1.00 74.81 96 PHE A N 1
ATOM 727 C CA . PHE A 1 96 ? -15.963 1.225 21.054 1.00 74.81 96 PHE A CA 1
ATOM 728 C C . PHE A 1 96 ? -15.602 0.517 22.364 1.00 74.81 96 PHE A C 1
ATOM 730 O O . PHE A 1 96 ? -16.323 -0.389 22.784 1.00 74.81 96 PHE A O 1
ATOM 737 N N . ALA A 1 97 ? -14.536 0.952 23.038 1.00 72.88 97 ALA A N 1
ATOM 738 C CA . ALA A 1 97 ? -14.078 0.367 24.294 1.00 72.88 97 ALA A CA 1
ATOM 739 C C . ALA A 1 97 ? -15.107 0.532 25.422 1.00 72.88 97 ALA A C 1
ATOM 741 O O . ALA A 1 97 ? -15.323 -0.405 26.190 1.00 72.88 97 ALA A O 1
ATOM 742 N N . ALA A 1 98 ? -15.787 1.682 25.483 1.00 74.94 98 ALA A N 1
ATOM 743 C CA . ALA A 1 98 ? -16.837 1.932 26.468 1.00 74.94 98 ALA A CA 1
ATOM 744 C C . ALA A 1 98 ? -18.087 1.056 26.257 1.00 74.94 98 ALA A C 1
ATOM 746 O O . ALA A 1 98 ? -18.769 0.723 27.224 1.00 74.94 98 ALA A O 1
ATOM 747 N N . ARG A 1 99 ? -18.394 0.673 25.008 1.00 71.38 99 ARG A N 1
ATOM 748 C CA . ARG A 1 99 ? -19.626 -0.061 24.666 1.00 71.38 99 ARG A CA 1
ATOM 749 C C . ARG A 1 99 ? -19.474 -1.578 24.609 1.00 71.38 99 ARG A C 1
ATOM 751 O O . ARG A 1 99 ? -20.425 -2.274 24.943 1.00 71.38 99 ARG A O 1
ATOM 758 N N . PHE A 1 100 ? -18.332 -2.095 24.153 1.00 62.97 100 PHE A N 1
ATOM 759 C CA . PHE A 1 100 ? -18.234 -3.505 23.748 1.00 62.97 100 PHE A CA 1
ATOM 760 C C . PHE A 1 100 ? -17.577 -4.455 24.758 1.00 62.97 100 PHE A C 1
ATOM 762 O O . PHE A 1 100 ? -17.703 -5.669 24.614 1.00 62.97 100 PHE A O 1
ATOM 769 N N . GLY A 1 101 ? -16.949 -3.963 25.826 1.00 65.81 101 GLY A N 1
ATOM 770 C CA . GLY A 1 101 ? -16.257 -4.830 26.785 1.00 65.81 101 GLY A CA 1
ATOM 771 C C . GLY A 1 101 ? -15.053 -5.571 26.176 1.00 65.81 101 GLY A C 1
ATOM 772 O O . GLY A 1 101 ? -14.907 -5.733 24.963 1.00 65.81 101 GLY A O 1
ATOM 773 N N . HIS A 1 102 ? -14.136 -6.037 27.026 1.00 66.25 102 HIS A N 1
ATOM 774 C CA . HIS A 1 102 ? -12.797 -6.430 26.552 1.00 66.25 102 HIS A CA 1
ATOM 775 C C . HIS A 1 102 ? -12.727 -7.624 25.619 1.00 66.25 102 HIS A C 1
ATOM 777 O O . HIS A 1 102 ? -11.865 -7.680 24.744 1.00 66.25 102 HIS A O 1
ATOM 783 N N . LYS A 1 103 ? -13.620 -8.596 25.795 1.00 68.06 103 LYS A N 1
ATOM 784 C CA . LYS A 1 103 ? -13.597 -9.820 24.989 1.00 68.06 103 LYS A CA 1
ATOM 785 C C . LYS A 1 103 ? -14.113 -9.585 23.569 1.00 68.06 103 LYS A C 1
ATOM 787 O O . LYS A 1 103 ? -13.617 -10.214 22.640 1.00 68.06 103 LYS A O 1
ATOM 792 N N . VAL A 1 104 ? -15.076 -8.679 23.393 1.00 71.75 104 VAL A N 1
ATOM 793 C CA . VAL A 1 104 ? -15.696 -8.436 22.082 1.00 71.75 104 VAL A CA 1
ATOM 794 C C . VAL A 1 104 ? -14.818 -7.531 21.222 1.00 71.75 104 VAL A C 1
ATOM 796 O O . VAL A 1 104 ? -14.695 -7.776 20.026 1.00 71.75 104 VAL A O 1
ATOM 799 N N . SER A 1 105 ? -14.115 -6.567 21.824 1.00 73.88 105 SER A N 1
ATOM 800 C CA . SER A 1 105 ? -13.164 -5.708 21.103 1.00 73.88 105 SER A CA 1
ATOM 801 C C . SER A 1 105 ? -12.086 -6.514 20.368 1.00 73.88 105 SER A C 1
ATOM 803 O O . SER A 1 105 ? -11.811 -6.242 19.201 1.00 73.88 105 SER A O 1
ATOM 805 N N . PHE A 1 106 ? -11.532 -7.558 20.997 1.00 73.81 106 PHE A N 1
ATOM 806 C CA . PHE A 1 106 ? -10.556 -8.441 20.344 1.00 73.81 106 PHE A CA 1
ATOM 807 C C . PHE A 1 106 ? -11.155 -9.252 19.189 1.00 73.81 106 PHE A C 1
ATOM 809 O O . PHE A 1 106 ? -10.491 -9.455 18.174 1.00 73.81 106 PHE A O 1
ATOM 816 N N . LEU A 1 107 ? -12.410 -9.691 19.316 1.00 79.06 107 LEU A N 1
ATOM 817 C CA . LEU A 1 107 ? -13.093 -10.457 18.275 1.00 79.06 107 LEU A CA 1
ATOM 818 C C . LEU A 1 107 ? -13.406 -9.585 17.049 1.00 79.06 107 LEU A C 1
ATOM 820 O O . LEU A 1 107 ? -13.179 -10.014 15.920 1.00 79.06 107 LEU A O 1
ATOM 824 N N . ILE A 1 108 ? -13.837 -8.337 17.260 1.00 78.12 108 ILE A N 1
ATOM 825 C CA . ILE A 1 108 ? -14.091 -7.369 16.181 1.00 78.12 108 ILE A CA 1
ATOM 826 C C . ILE A 1 108 ? -12.792 -7.030 15.443 1.00 78.12 108 ILE A C 1
ATOM 828 O O . ILE A 1 108 ? -12.75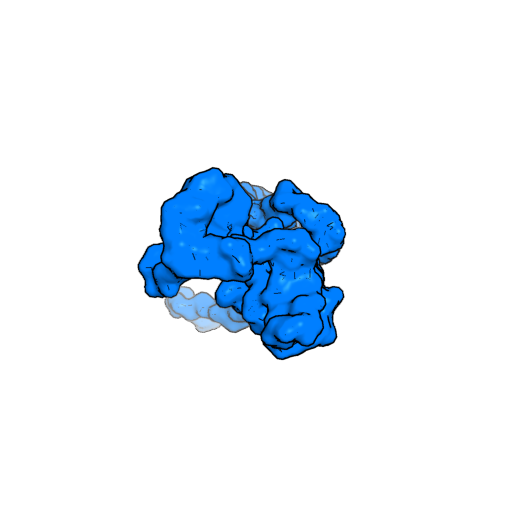3 -7.090 14.217 1.00 78.12 108 ILE A O 1
ATOM 832 N N . VAL A 1 109 ? -11.712 -6.740 16.177 1.00 78.94 109 VAL A N 1
ATOM 833 C CA . VAL A 1 109 ? -10.379 -6.501 15.596 1.00 78.94 109 VAL A CA 1
ATOM 834 C C . VAL A 1 109 ? -9.931 -7.696 14.749 1.00 78.94 109 VAL A C 1
ATOM 836 O O . VAL A 1 109 ? -9.439 -7.504 13.639 1.00 78.94 109 VAL A O 1
ATOM 839 N N . GLY A 1 110 ? -10.146 -8.922 15.236 1.00 79.06 110 GLY A N 1
ATOM 840 C CA . GLY A 1 110 ? -9.844 -10.146 14.493 1.00 79.06 110 GLY A CA 1
ATOM 841 C C . GLY A 1 110 ? -10.617 -10.252 13.177 1.00 79.06 110 GLY A C 1
ATOM 842 O O . GLY A 1 110 ? -10.010 -10.487 12.135 1.00 79.06 110 GLY A O 1
ATOM 843 N N . ILE A 1 111 ? -11.934 -10.015 13.192 1.00 84.00 111 ILE A N 1
ATOM 844 C CA . ILE A 1 111 ? -12.773 -10.065 11.982 1.00 84.00 111 ILE A CA 1
ATOM 845 C C . ILE A 1 111 ? -12.330 -9.009 10.963 1.00 84.00 111 ILE A C 1
ATOM 847 O O . ILE A 1 111 ? -12.129 -9.329 9.792 1.00 84.00 111 ILE A O 1
ATOM 851 N N . VAL A 1 112 ? -12.127 -7.761 11.397 1.00 82.00 112 VAL A N 1
ATOM 852 C CA . VAL A 1 112 ? -11.688 -6.678 10.501 1.00 82.00 112 VAL A CA 1
ATOM 853 C C . VAL A 1 112 ? -10.282 -6.956 9.953 1.00 82.00 112 VAL A C 1
ATOM 855 O O . VAL A 1 112 ? -10.005 -6.665 8.788 1.00 82.00 112 VAL A O 1
ATOM 858 N N . GLY A 1 113 ? -9.408 -7.584 10.745 1.00 81.00 113 GLY A N 1
ATOM 859 C CA . GLY A 1 113 ? -8.092 -8.047 10.304 1.00 81.00 113 GLY A CA 1
ATOM 860 C C . GLY A 1 113 ? -8.171 -9.111 9.205 1.00 81.00 113 GLY A C 1
ATOM 861 O O . GLY A 1 113 ? -7.484 -8.991 8.191 1.00 81.00 113 GLY A O 1
ATOM 862 N N . VAL A 1 114 ? -9.054 -10.106 9.350 1.00 84.38 114 VAL A N 1
ATOM 863 C CA . VAL A 1 114 ? -9.278 -11.134 8.315 1.00 84.38 114 VAL A CA 1
ATOM 864 C C . VAL A 1 114 ? -9.796 -10.497 7.026 1.00 84.38 114 VAL A C 1
ATOM 866 O O . VAL A 1 114 ? -9.252 -10.764 5.957 1.00 84.38 114 VAL A O 1
ATOM 869 N N . VAL A 1 115 ? -10.779 -9.595 7.116 1.00 85.31 115 VAL A N 1
ATOM 870 C CA . VAL A 1 115 ? -11.299 -8.861 5.947 1.00 85.31 115 VAL A CA 1
ATOM 871 C C . VAL A 1 115 ? -10.192 -8.053 5.266 1.00 85.31 115 VAL A C 1
ATOM 873 O O . VAL A 1 115 ? -10.068 -8.084 4.043 1.00 85.31 115 VAL A O 1
ATOM 876 N N . SER A 1 116 ? -9.343 -7.382 6.047 1.00 79.88 116 SER A N 1
ATOM 877 C CA . SER A 1 116 ? -8.213 -6.604 5.522 1.00 79.88 116 SER A CA 1
ATOM 878 C C . SER A 1 116 ? -7.192 -7.488 4.800 1.00 79.88 116 SER A C 1
ATOM 880 O O . SER A 1 116 ? -6.704 -7.114 3.736 1.00 79.88 116 SER A O 1
ATOM 882 N N . SER A 1 117 ? -6.900 -8.678 5.336 1.00 78.31 117 SER A N 1
ATOM 883 C CA . SER A 1 117 ? -5.985 -9.649 4.722 1.00 78.31 117 SER A CA 1
ATOM 884 C C . SER A 1 117 ? -6.528 -10.199 3.402 1.00 78.31 117 SER A C 1
ATOM 886 O O . SER A 1 117 ? -5.808 -10.207 2.402 1.00 78.31 117 SER A O 1
ATOM 888 N N . VAL A 1 118 ? -7.808 -10.585 3.368 1.00 82.88 118 VAL A N 1
ATOM 889 C CA . VAL A 1 118 ? -8.467 -11.056 2.140 1.00 82.88 118 VAL A CA 1
ATOM 890 C C . VAL A 1 118 ? -8.451 -9.959 1.084 1.00 82.88 118 VAL A C 1
ATOM 892 O O . VAL A 1 118 ? -8.064 -10.206 -0.056 1.00 82.88 118 VAL A O 1
ATOM 895 N N . MET A 1 119 ? -8.798 -8.730 1.469 1.00 76.50 119 MET A N 1
ATOM 896 C CA . MET A 1 119 ? -8.808 -7.610 0.538 1.00 76.50 119 MET A CA 1
ATOM 897 C C . MET A 1 119 ? -7.408 -7.317 -0.003 1.00 76.50 119 MET A C 1
ATOM 899 O O . MET A 1 119 ? -7.259 -7.112 -1.200 1.00 76.50 119 MET A O 1
ATOM 903 N N . TYR A 1 120 ? -6.369 -7.395 0.834 1.00 73.62 120 TYR A N 1
ATOM 904 C CA . TYR A 1 120 ? -4.982 -7.232 0.395 1.00 73.62 120 TYR A CA 1
ATOM 905 C C . TYR A 1 120 ? -4.554 -8.307 -0.615 1.00 73.62 120 TYR A C 1
ATOM 907 O O . TYR A 1 120 ? -3.902 -8.000 -1.615 1.00 73.62 120 TYR A O 1
ATOM 915 N N . HIS A 1 121 ? -4.960 -9.559 -0.392 1.00 73.25 121 HIS A N 1
ATOM 916 C CA . HIS A 1 121 ? -4.670 -10.661 -1.308 1.00 73.25 121 HIS A CA 1
ATOM 917 C C . HIS A 1 121 ? -5.368 -10.477 -2.665 1.00 73.25 121 HIS A C 1
ATOM 919 O O . HIS A 1 121 ? -4.787 -10.770 -3.709 1.00 73.25 121 HIS A O 1
ATOM 925 N N . VAL A 1 122 ? -6.591 -9.939 -2.666 1.00 72.38 122 VAL A N 1
ATOM 926 C CA . VAL A 1 122 ? -7.322 -9.594 -3.894 1.00 72.38 122 VAL A CA 1
ATOM 927 C C . VAL A 1 122 ? -6.680 -8.397 -4.606 1.00 72.38 122 VAL A C 1
ATOM 929 O O . VAL A 1 122 ? -6.521 -8.432 -5.824 1.00 72.38 122 VAL A O 1
ATOM 932 N N . SER A 1 123 ? -6.219 -7.379 -3.871 1.00 68.31 123 SER A N 1
ATOM 933 C CA . SER A 1 123 ? -5.514 -6.219 -4.444 1.00 68.31 123 SER A CA 1
ATOM 934 C C . SER A 1 123 ? -4.219 -6.604 -5.152 1.00 68.31 123 SER A C 1
ATOM 936 O O . SER A 1 123 ? -3.850 -5.996 -6.155 1.00 68.31 123 SER A O 1
ATOM 938 N N . SER A 1 124 ? -3.519 -7.622 -4.641 1.00 61.69 124 SER A N 1
ATOM 939 C CA . SER A 1 124 ? -2.295 -8.124 -5.269 1.00 61.69 124 SER A CA 1
ATOM 940 C C . SER A 1 124 ? -2.555 -8.746 -6.642 1.00 61.69 124 SER A C 1
ATOM 942 O O . SER A 1 124 ? -1.631 -8.801 -7.450 1.00 61.69 124 SER A O 1
ATOM 944 N N . ALA A 1 125 ? -3.778 -9.216 -6.906 1.00 60.66 125 ALA A N 1
ATOM 945 C CA . ALA A 1 125 ? -4.151 -9.802 -8.187 1.00 60.66 125 ALA A CA 1
ATOM 946 C C . ALA A 1 125 ? -4.571 -8.747 -9.223 1.00 60.66 125 ALA A C 1
ATOM 948 O O . ALA A 1 125 ? -4.368 -8.956 -10.416 1.00 60.66 125 ALA A O 1
ATOM 949 N N . THR A 1 126 ? -5.137 -7.615 -8.789 1.00 59.91 126 THR A N 1
ATOM 950 C CA . THR A 1 126 ? -5.694 -6.607 -9.705 1.00 59.91 126 THR A CA 1
ATOM 951 C C . THR A 1 126 ? -4.712 -5.509 -10.107 1.00 59.91 126 THR A C 1
ATOM 953 O O . THR A 1 126 ? -5.013 -4.768 -11.029 1.00 59.91 126 THR A O 1
ATOM 956 N N . ASN A 1 127 ? -3.528 -5.411 -9.485 1.00 60.00 127 ASN A N 1
ATOM 957 C CA . ASN A 1 127 ? -2.484 -4.418 -9.812 1.00 60.00 127 ASN A CA 1
ATOM 958 C C . ASN A 1 127 ? -2.940 -2.940 -9.783 1.00 60.00 127 ASN A C 1
ATOM 960 O O . ASN A 1 127 ? -2.236 -2.050 -10.259 1.00 60.00 127 ASN A O 1
ATOM 964 N N . GLU A 1 128 ? -4.079 -2.658 -9.155 1.00 71.19 128 GLU A N 1
ATOM 965 C CA . GLU A 1 128 ? -4.646 -1.318 -9.058 1.00 71.19 128 GLU A CA 1
ATOM 966 C C . GLU A 1 128 ? -4.111 -0.591 -7.815 1.00 71.19 128 GLU A C 1
ATOM 968 O O . GLU A 1 128 ? -4.360 -0.988 -6.669 1.00 71.19 128 GLU A O 1
ATOM 973 N N . PHE A 1 129 ? -3.403 0.524 -8.028 1.00 71.06 129 PHE A N 1
ATOM 974 C CA . PHE A 1 129 ? -2.797 1.330 -6.957 1.00 71.06 129 PHE A CA 1
ATOM 975 C C . PHE A 1 129 ? -3.816 1.770 -5.888 1.00 71.06 129 PHE A C 1
ATOM 977 O O . PHE A 1 129 ? -3.512 1.807 -4.692 1.00 71.06 129 PHE A O 1
ATOM 984 N N . TRP A 1 130 ? -5.054 2.056 -6.300 1.00 76.88 130 TRP A N 1
ATOM 985 C CA . TRP A 1 130 ? -6.116 2.493 -5.395 1.00 76.88 130 TRP A CA 1
ATOM 986 C C . TRP A 1 130 ? -6.523 1.431 -4.373 1.00 76.88 130 TRP A C 1
ATOM 988 O O . TRP A 1 130 ? -6.758 1.758 -3.209 1.00 76.88 130 TRP A O 1
ATOM 998 N N . VAL A 1 131 ? -6.550 0.157 -4.763 1.00 78.00 131 VAL A N 1
ATOM 999 C CA . VAL A 1 131 ? -6.995 -0.929 -3.875 1.00 78.00 131 VAL A CA 1
ATOM 1000 C C . VAL A 1 131 ? -5.926 -1.235 -2.818 1.00 78.00 131 VAL A C 1
ATOM 1002 O O . VAL A 1 131 ? -6.245 -1.528 -1.663 1.00 78.00 131 VAL A O 1
ATOM 1005 N N . LEU A 1 132 ? -4.643 -1.062 -3.162 1.00 77.88 132 LEU A N 1
ATOM 1006 C CA . LEU A 1 132 ? -3.540 -1.068 -2.192 1.00 77.88 132 LEU A CA 1
ATOM 1007 C C . LEU A 1 132 ? -3.675 0.054 -1.152 1.00 77.88 132 LEU A C 1
ATOM 1009 O O . LEU A 1 132 ? -3.441 -0.176 0.037 1.00 77.88 132 LEU A O 1
ATOM 1013 N N . CYS A 1 133 ? -4.079 1.251 -1.583 1.00 83.94 133 CYS A N 1
ATOM 1014 C CA . CYS A 1 133 ? -4.267 2.400 -0.699 1.00 83.94 133 CYS A CA 1
ATOM 1015 C C . CYS A 1 133 ? -5.413 2.165 0.306 1.00 83.94 133 CYS A C 1
ATOM 1017 O O . CYS A 1 133 ? -5.260 2.402 1.506 1.00 83.94 133 CYS A O 1
ATOM 1019 N N . VAL A 1 134 ? -6.531 1.594 -0.156 1.00 84.50 134 VAL A N 1
ATOM 1020 C CA . VAL A 1 134 ? -7.670 1.223 0.706 1.00 84.50 134 VAL A CA 1
ATOM 1021 C C . VAL A 1 134 ? -7.288 0.133 1.712 1.00 84.50 134 VAL A C 1
ATOM 1023 O O . VAL A 1 134 ? -7.634 0.237 2.890 1.00 84.50 134 VAL A O 1
ATOM 1026 N N . GLY A 1 135 ? -6.516 -0.876 1.295 1.00 83.81 135 GLY A N 1
ATOM 1027 C CA . GLY A 1 135 ? -6.008 -1.905 2.208 1.00 83.81 135 GLY A CA 1
ATOM 1028 C C . GLY A 1 135 ? -5.150 -1.323 3.341 1.00 83.81 135 GLY A C 1
ATOM 1029 O O . GLY A 1 135 ? -5.274 -1.739 4.494 1.00 83.81 135 GLY A O 1
ATOM 1030 N N . ARG A 1 136 ? -4.331 -0.304 3.042 1.00 84.75 136 ARG A N 1
ATOM 1031 C CA . ARG A 1 136 ? -3.522 0.413 4.045 1.00 84.75 136 ARG A CA 1
ATOM 1032 C C . ARG A 1 136 ? -4.355 1.240 5.015 1.00 84.75 136 ARG A C 1
ATOM 1034 O O . ARG A 1 136 ? -4.029 1.260 6.201 1.00 84.75 136 ARG A O 1
A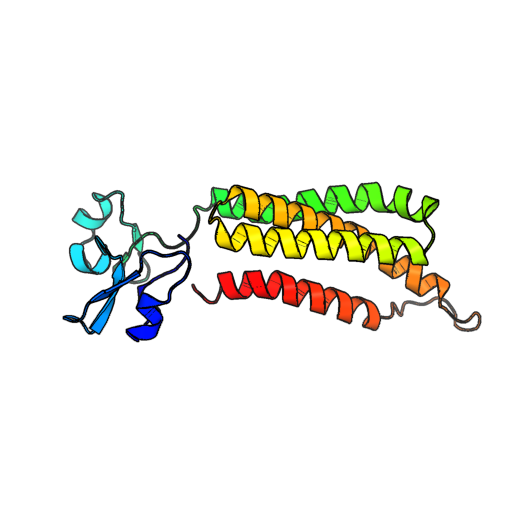TOM 1041 N N . LEU A 1 137 ? -5.429 1.875 4.545 1.00 88.12 137 LEU A N 1
ATOM 1042 C CA . LEU A 1 137 ? -6.366 2.585 5.419 1.0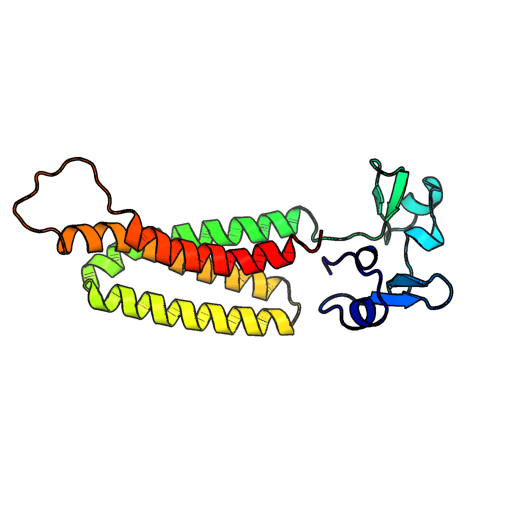0 88.12 137 LEU A CA 1
ATOM 1043 C C . LEU A 1 137 ? -7.004 1.631 6.430 1.00 88.12 137 LEU A C 1
ATOM 1045 O O . LEU A 1 137 ? -7.012 1.916 7.625 1.00 88.12 137 LEU A O 1
ATOM 1049 N N . LEU A 1 138 ? -7.479 0.478 5.961 1.00 87.00 138 LEU A N 1
ATOM 1050 C CA . LEU A 1 138 ? -8.113 -0.538 6.801 1.00 87.00 138 LEU A CA 1
ATOM 1051 C C . LEU A 1 138 ? -7.160 -1.114 7.850 1.00 87.00 138 LEU A C 1
ATOM 1053 O O . LEU A 1 138 ? -7.499 -1.131 9.032 1.00 87.00 138 LEU A O 1
ATOM 1057 N N . ILE A 1 139 ? -5.945 -1.500 7.446 1.00 85.56 139 ILE A N 1
ATOM 1058 C CA . ILE A 1 139 ? -4.906 -1.942 8.388 1.00 85.56 139 ILE A CA 1
ATOM 1059 C C . ILE A 1 139 ? -4.591 -0.839 9.406 1.00 85.56 139 ILE A C 1
ATOM 1061 O O . ILE A 1 139 ? -4.496 -1.123 10.599 1.00 85.56 139 ILE A O 1
ATOM 1065 N N . GLY A 1 140 ? -4.500 0.421 8.966 1.00 87.38 140 GLY A N 1
ATOM 1066 C CA . GLY A 1 140 ? -4.306 1.571 9.850 1.00 87.38 140 GLY A CA 1
ATOM 1067 C C . GLY A 1 140 ? -5.398 1.692 10.917 1.00 87.38 140 GLY A C 1
ATOM 1068 O O . GLY A 1 140 ? -5.088 1.864 12.095 1.00 87.38 140 GLY A O 1
ATOM 1069 N N . VAL A 1 141 ? -6.672 1.533 10.541 1.00 88.38 141 VAL A N 1
ATOM 1070 C CA . VAL A 1 141 ? -7.804 1.581 11.487 1.00 88.38 141 VAL A CA 1
ATOM 1071 C C . VAL A 1 141 ? -7.696 0.474 12.537 1.00 88.38 141 VAL A C 1
ATOM 1073 O O . VAL A 1 141 ? -7.839 0.742 13.732 1.00 88.38 141 VAL A O 1
ATOM 1076 N N . VAL A 1 142 ? -7.391 -0.756 12.115 1.00 85.50 142 VAL A N 1
ATOM 1077 C CA . VAL A 1 142 ? -7.220 -1.906 13.020 1.00 85.50 142 VAL A CA 1
ATOM 1078 C C . VAL A 1 142 ? -6.074 -1.661 14.006 1.00 85.50 142 VAL A C 1
ATOM 1080 O O . VAL A 1 142 ? -6.232 -1.884 15.207 1.00 85.50 142 VAL A O 1
ATOM 1083 N N . LEU A 1 143 ? -4.945 -1.138 13.520 1.00 84.62 143 LEU A N 1
ATOM 1084 C CA . LEU A 1 143 ? -3.792 -0.770 14.344 1.00 84.62 143 LEU A CA 1
ATOM 1085 C C . LEU A 1 143 ? -4.129 0.292 15.391 1.00 84.62 143 LEU A C 1
ATOM 1087 O O . LEU A 1 143 ? -3.714 0.169 16.545 1.00 84.62 143 LEU A O 1
ATOM 1091 N N . GLY A 1 144 ? -4.885 1.324 15.010 1.00 86.81 144 GLY A N 1
ATOM 1092 C CA . GLY A 1 144 ? -5.332 2.367 15.935 1.00 86.81 144 GLY A CA 1
ATOM 1093 C C . GLY A 1 144 ? -6.176 1.795 17.077 1.00 86.81 144 GLY A C 1
ATOM 1094 O O . GLY A 1 144 ? -5.908 2.065 18.246 1.00 86.81 144 GLY A O 1
ATOM 1095 N N . LEU A 1 145 ? -7.139 0.926 16.749 1.00 83.12 145 LEU A N 1
ATOM 1096 C CA . LEU A 1 145 ? -8.009 0.275 17.736 1.00 83.12 145 LEU A CA 1
ATOM 1097 C C . LEU A 1 145 ? -7.227 -0.634 18.698 1.00 83.12 145 LEU A C 1
ATOM 1099 O O . LEU A 1 145 ? -7.438 -0.590 19.911 1.00 83.12 145 LEU A O 1
ATOM 1103 N N . VAL A 1 146 ? -6.293 -1.431 18.172 1.00 82.06 146 VAL A N 1
ATOM 1104 C CA . VAL A 1 146 ? -5.441 -2.333 18.965 1.00 82.06 146 VAL A CA 1
ATOM 1105 C C . VAL A 1 146 ? -4.587 -1.570 19.972 1.00 82.06 146 VAL A C 1
ATOM 1107 O O . VAL A 1 146 ? -4.506 -1.979 21.131 1.00 82.06 146 VAL A O 1
ATOM 1110 N N . ASN A 1 147 ? -3.966 -0.462 19.557 1.00 82.94 147 ASN A N 1
ATOM 1111 C CA . ASN A 1 147 ? -3.078 0.314 20.427 1.00 82.94 147 ASN A CA 1
ATOM 1112 C C . ASN A 1 147 ? -3.803 0.874 21.658 1.00 82.94 147 ASN A C 1
ATOM 1114 O O . ASN A 1 147 ? -3.200 0.976 22.723 1.00 82.94 147 ASN A O 1
ATOM 1118 N N . VAL A 1 148 ? -5.096 1.182 21.538 1.00 81.75 148 VAL A N 1
ATOM 1119 C CA . VAL A 1 148 ? -5.927 1.632 22.665 1.00 81.75 148 VAL A CA 1
ATOM 1120 C C . VAL A 1 148 ? -6.437 0.449 23.498 1.00 81.75 148 VAL A C 1
ATOM 1122 O O . VAL A 1 148 ? -6.469 0.525 24.726 1.00 81.75 148 VAL A O 1
ATOM 1125 N N . ALA A 1 149 ? -6.785 -0.675 22.864 1.00 77.31 149 ALA A N 1
ATOM 1126 C CA . ALA A 1 149 ? -7.302 -1.857 23.557 1.00 77.31 149 ALA A CA 1
ATOM 1127 C C . ALA A 1 149 ? -6.234 -2.604 24.386 1.00 77.31 149 ALA A C 1
ATOM 1129 O O . ALA A 1 149 ? -6.530 -3.114 25.470 1.00 77.31 149 ALA A O 1
ATOM 1130 N N . CYS A 1 150 ? -4.984 -2.657 23.912 1.00 75.00 150 CYS A N 1
ATOM 1131 C CA . CYS A 1 150 ? -3.876 -3.345 24.583 1.00 75.00 150 CYS A CA 1
ATOM 1132 C C . CYS A 1 150 ? -3.621 -2.890 26.034 1.00 75.00 150 CYS A C 1
ATOM 1134 O O . CYS A 1 150 ? -3.634 -3.752 26.919 1.00 75.00 150 CYS A O 1
ATOM 1136 N N . PRO A 1 151 ? -3.386 -1.594 26.330 1.00 74.06 151 PRO A N 1
ATOM 1137 C CA . PRO A 1 151 ? -3.103 -1.152 27.696 1.00 74.06 151 PRO A CA 1
ATOM 1138 C C . PRO A 1 151 ? -4.283 -1.406 28.637 1.00 74.06 151 PRO A C 1
ATOM 1140 O O . PRO A 1 151 ? -4.081 -1.850 29.765 1.00 74.06 151 PRO A O 1
ATOM 1143 N N . MET A 1 152 ? -5.516 -1.222 28.157 1.00 72.88 152 MET A N 1
ATOM 1144 C CA . MET A 1 152 ? -6.706 -1.508 28.951 1.00 72.88 152 MET A CA 1
ATOM 1145 C C . MET A 1 152 ? -6.806 -2.998 29.317 1.00 72.88 152 MET A C 1
ATOM 1147 O O . MET A 1 152 ? -7.274 -3.334 30.403 1.00 72.88 152 MET A O 1
ATOM 1151 N N . TYR A 1 153 ? -6.426 -3.918 28.419 1.00 70.00 153 TYR A N 1
ATOM 1152 C CA . TYR A 1 153 ? -6.504 -5.364 28.685 1.00 70.00 153 TYR A CA 1
ATOM 1153 C C . TYR A 1 153 ? -5.509 -5.817 29.747 1.00 70.00 153 TYR A C 1
ATOM 1155 O O . TYR A 1 153 ? -5.825 -6.665 30.584 1.00 70.00 153 TYR A O 1
ATOM 1163 N N . VAL A 1 154 ? -4.315 -5.226 29.732 1.00 70.12 154 VAL A N 1
ATOM 1164 C CA . VAL A 1 154 ? -3.282 -5.491 30.735 1.00 70.12 154 VAL A CA 1
ATOM 1165 C C . VAL A 1 154 ? -3.730 -5.023 32.119 1.00 70.12 154 VAL A C 1
ATOM 1167 O O . VAL A 1 154 ? -3.531 -5.754 33.088 1.00 70.12 154 VAL A O 1
ATOM 1170 N N . ASP A 1 155 ? -4.374 -3.856 32.207 1.00 69.00 155 ASP A N 1
ATOM 1171 C CA . ASP A 1 155 ? -4.861 -3.305 33.477 1.00 69.00 155 ASP A CA 1
ATOM 1172 C C . ASP A 1 155 ? -5.870 -4.242 34.161 1.00 69.00 155 ASP A C 1
ATOM 1174 O O . ASP A 1 155 ? -5.772 -4.534 35.351 1.00 69.00 155 ASP A O 1
ATOM 1178 N N . GLN A 1 156 ? -6.762 -4.846 33.375 1.00 66.44 156 GLN A N 1
ATOM 1179 C CA . GLN A 1 156 ? -7.829 -5.705 33.892 1.00 66.44 156 GLN A CA 1
ATOM 1180 C C . GLN A 1 156 ? -7.370 -7.116 34.304 1.00 66.44 156 GLN A C 1
ATOM 1182 O O . GLN A 1 156 ? -8.100 -7.838 34.981 1.00 66.44 156 GLN A O 1
ATOM 1187 N N . LYS A 1 157 ? -6.169 -7.533 33.887 1.00 62.78 157 LYS A N 1
ATOM 1188 C CA . LYS A 1 157 ? -5.568 -8.844 34.199 1.00 62.78 157 LYS A CA 1
ATOM 1189 C C . LYS A 1 157 ? -4.576 -8.785 35.363 1.00 62.78 157 LYS A C 1
ATOM 1191 O O . LYS A 1 157 ? -3.959 -9.803 35.683 1.00 62.78 157 LYS A O 1
ATOM 1196 N N . ARG A 1 158 ? -4.379 -7.615 35.972 1.00 52.19 158 ARG A N 1
ATOM 1197 C CA . ARG A 1 158 ? -3.353 -7.416 36.993 1.00 52.19 158 ARG A CA 1
ATOM 1198 C C . ARG A 1 158 ? -3.790 -7.995 38.352 1.00 52.19 158 ARG A C 1
ATOM 1200 O O . ARG A 1 158 ? -4.880 -7.665 38.814 1.00 52.19 158 ARG A O 1
ATOM 1207 N N . PRO A 1 159 ? -2.962 -8.828 39.017 1.00 53.19 159 PRO A N 1
ATOM 1208 C CA . PRO A 1 159 ? -3.242 -9.276 40.379 1.00 53.19 159 PRO A CA 1
ATOM 1209 C C . PRO A 1 159 ? -3.195 -8.085 41.360 1.00 53.19 159 PRO A C 1
ATOM 1211 O O . PRO A 1 159 ? -2.351 -7.199 41.190 1.00 53.19 159 PRO A O 1
ATOM 1214 N N . PRO A 1 160 ? -4.069 -8.055 42.384 1.00 58.75 160 PRO A N 1
ATOM 1215 C CA . PRO A 1 160 ? -4.282 -6.890 43.255 1.00 58.75 160 PRO A CA 1
ATOM 1216 C C . PRO A 1 160 ? -3.075 -6.502 44.131 1.00 58.75 160 PRO A C 1
ATOM 1218 O O . PRO A 1 160 ? -3.075 -5.428 44.721 1.00 58.75 160 PRO A O 1
ATOM 1221 N N . GLU A 1 161 ? -2.040 -7.342 44.213 1.00 56.38 161 GLU A N 1
ATOM 1222 C CA . GLU A 1 161 ? -0.974 -7.228 45.220 1.00 56.38 161 GLU A CA 1
ATOM 1223 C C . GLU A 1 161 ? 0.295 -6.487 44.749 1.00 56.38 161 GLU A C 1
ATOM 1225 O O . GLU A 1 161 ? 1.195 -6.230 45.541 1.00 56.38 161 GLU A O 1
ATOM 1230 N N . VAL A 1 162 ? 0.403 -6.097 43.472 1.00 55.44 162 VAL A N 1
ATOM 1231 C CA . VAL A 1 162 ? 1.615 -5.429 42.951 1.00 55.44 162 VAL A CA 1
ATOM 1232 C C . VAL A 1 162 ? 1.412 -3.920 42.748 1.00 55.44 162 VAL A C 1
ATOM 1234 O O . VAL A 1 162 ? 0.674 -3.532 41.838 1.00 55.44 162 VAL A O 1
ATOM 1237 N N . PRO A 1 163 ? 2.115 -3.043 43.499 1.00 45.94 163 PRO A N 1
ATOM 1238 C CA . PRO A 1 163 ? 1.985 -1.592 43.379 1.00 45.94 163 PRO A CA 1
ATOM 1239 C C . PRO A 1 163 ? 2.315 -1.067 41.977 1.00 45.94 163 PRO A C 1
ATOM 1241 O O . PRO A 1 163 ? 3.222 -1.524 41.277 1.00 45.94 163 PRO A O 1
ATOM 1244 N N . SER A 1 164 ? 1.543 -0.082 41.537 1.00 49.44 164 SER A N 1
ATOM 1245 C CA . SER A 1 164 ? 1.613 0.605 40.249 1.00 49.44 164 SER A CA 1
ATOM 1246 C C . SER A 1 164 ? 2.897 1.418 40.056 1.00 49.44 164 SER A C 1
ATOM 1248 O O . SER A 1 164 ? 2.909 2.625 40.273 1.00 49.44 164 SER A O 1
ATOM 1250 N N . ARG A 1 165 ? 3.977 0.789 39.578 1.00 42.81 165 ARG A N 1
ATOM 1251 C CA . ARG A 1 165 ? 5.083 1.505 38.918 1.00 42.81 165 ARG A CA 1
ATOM 1252 C C . ARG A 1 165 ? 5.598 0.755 37.686 1.00 42.81 165 ARG A C 1
ATOM 1254 O O . ARG A 1 165 ? 6.332 -0.221 37.787 1.00 42.81 165 ARG A O 1
ATOM 1261 N N . GLY A 1 166 ? 5.214 1.255 36.511 1.00 45.03 166 GLY A N 1
ATOM 1262 C CA . GLY A 1 166 ? 6.098 1.353 35.343 1.00 45.03 166 GLY A CA 1
ATOM 1263 C C . GLY A 1 166 ? 6.437 0.101 34.532 1.00 45.03 166 GLY A C 1
ATOM 1264 O O . GLY A 1 166 ? 7.224 0.220 33.599 1.00 45.03 166 GLY A O 1
ATOM 1265 N N . ARG A 1 167 ? 5.878 -1.080 34.814 1.00 40.28 167 ARG A N 1
ATOM 1266 C CA . ARG A 1 167 ? 6.167 -2.286 34.017 1.00 40.28 167 ARG A CA 1
ATOM 1267 C C . ARG A 1 167 ? 4.996 -2.632 33.097 1.00 40.28 167 ARG A C 1
ATOM 1269 O O . ARG A 1 167 ? 4.234 -3.556 33.358 1.00 40.28 167 ARG A O 1
ATOM 1276 N N . CYS A 1 168 ? 4.847 -1.853 32.023 1.00 39.56 168 CYS A N 1
ATOM 1277 C CA . CYS A 1 168 ? 4.019 -2.232 30.879 1.00 39.56 168 CYS A CA 1
ATOM 1278 C C . CYS A 1 168 ? 4.522 -3.587 30.367 1.00 39.56 168 CYS A C 1
ATOM 1280 O O . CYS A 1 168 ? 5.663 -3.697 29.925 1.00 39.56 168 CYS A O 1
ATOM 1282 N N . SER A 1 169 ? 3.707 -4.635 30.486 1.00 40.34 169 SER A N 1
ATOM 1283 C CA . SER A 1 169 ? 4.066 -5.970 30.011 1.00 40.34 169 SER A CA 1
ATOM 1284 C C . SER A 1 169 ? 4.115 -5.965 28.481 1.00 40.34 169 SER A C 1
ATOM 1286 O O . SER A 1 169 ? 3.098 -6.053 27.797 1.00 40.34 169 SER A O 1
ATOM 1288 N N . VAL A 1 170 ? 5.329 -5.820 27.950 1.00 45.09 170 VAL A N 1
ATOM 1289 C CA . VAL A 1 170 ? 5.671 -5.695 26.521 1.00 45.09 170 VAL A CA 1
ATOM 1290 C C . VAL A 1 170 ? 5.374 -6.982 25.727 1.00 45.09 170 VAL A C 1
ATOM 1292 O O . VAL A 1 170 ? 5.414 -6.986 24.502 1.00 45.09 170 VAL A O 1
ATOM 1295 N N . SER A 1 171 ? 5.043 -8.088 26.401 1.00 43.22 171 SER A N 1
ATOM 1296 C CA . SER A 1 171 ? 4.975 -9.424 25.791 1.00 43.22 171 SER A CA 1
ATOM 1297 C C . SER A 1 171 ? 3.736 -9.649 24.904 1.00 43.22 171 SER A C 1
ATOM 1299 O O . SER A 1 171 ? 3.854 -10.233 23.829 1.00 43.22 171 SER A O 1
ATOM 1301 N N . GLY A 1 172 ? 2.563 -9.115 25.274 1.00 43.31 172 GLY A N 1
ATOM 1302 C CA . GLY A 1 172 ? 1.360 -9.181 24.422 1.00 43.31 172 GLY A CA 1
ATOM 1303 C C . GLY A 1 172 ? 1.420 -8.219 23.230 1.00 43.31 172 GLY A C 1
ATOM 1304 O O . GLY A 1 172 ? 0.985 -8.547 22.127 1.00 43.31 172 GLY A O 1
ATOM 1305 N N . VAL A 1 173 ? 2.048 -7.059 23.445 1.00 46.38 173 VAL A N 1
ATOM 1306 C CA . VAL A 1 173 ? 2.339 -6.066 22.404 1.00 46.38 173 VAL A CA 1
ATOM 1307 C C . VAL A 1 173 ? 3.297 -6.659 21.374 1.00 46.38 173 VAL A C 1
ATOM 1309 O O . VAL A 1 173 ? 3.090 -6.452 20.187 1.00 46.38 173 VAL A O 1
ATOM 1312 N N . HIS A 1 174 ? 4.265 -7.479 21.799 1.00 41.59 174 HIS A N 1
ATOM 1313 C CA . HIS A 1 174 ? 5.225 -8.130 20.910 1.00 41.59 174 HIS A CA 1
ATOM 1314 C C . HIS A 1 174 ? 4.568 -9.089 19.908 1.00 41.59 174 HIS A C 1
ATOM 1316 O O . HIS A 1 174 ? 4.964 -9.089 18.754 1.00 41.59 174 HIS A O 1
ATOM 1322 N N . HIS A 1 175 ? 3.538 -9.858 20.278 1.00 39.38 175 HIS A N 1
ATOM 1323 C CA . HIS A 1 175 ? 2.865 -10.767 19.333 1.00 39.38 175 HIS A CA 1
ATOM 1324 C C . HIS A 1 175 ? 2.033 -10.032 18.278 1.00 39.38 175 HIS A C 1
ATOM 1326 O O . HIS A 1 175 ? 2.030 -10.428 17.112 1.00 39.38 175 HIS A O 1
ATOM 1332 N N . VAL A 1 176 ? 1.353 -8.950 18.667 1.00 46.44 176 VAL A N 1
ATOM 1333 C CA . VAL A 1 176 ? 0.577 -8.140 17.720 1.00 46.44 176 VAL A CA 1
ATOM 1334 C C . VAL A 1 176 ? 1.504 -7.281 16.866 1.00 46.44 176 VAL A C 1
ATOM 1336 O O . VAL A 1 176 ? 1.319 -7.223 15.658 1.00 46.44 176 VAL A O 1
ATOM 1339 N N . TRP A 1 177 ? 2.572 -6.723 17.442 1.00 46.28 177 TRP A N 1
ATOM 1340 C CA . TRP A 1 177 ? 3.645 -6.091 16.674 1.00 46.28 177 TRP A CA 1
ATOM 1341 C C . TRP A 1 177 ? 4.382 -7.073 15.778 1.00 46.28 177 TRP A C 1
ATOM 1343 O O . TRP A 1 177 ? 4.812 -6.667 14.714 1.00 46.28 177 TRP A O 1
ATOM 1353 N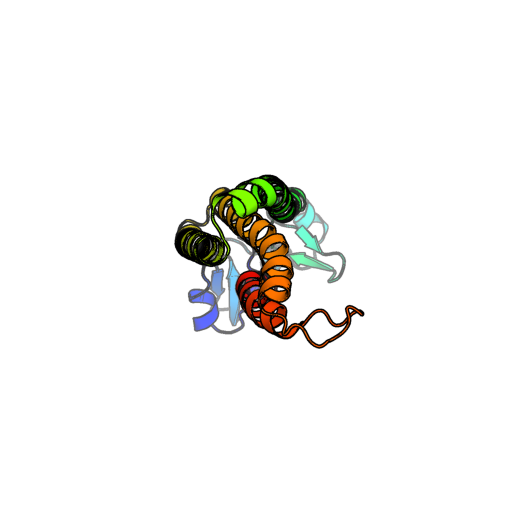 N . HIS A 1 178 ? 4.499 -8.352 16.132 1.00 39.94 178 HIS A N 1
ATOM 1354 C CA . HIS A 1 178 ? 5.070 -9.359 15.242 1.00 39.94 178 HIS A CA 1
ATOM 1355 C C . HIS A 1 178 ? 4.111 -9.675 14.090 1.00 39.94 178 HIS A C 1
ATOM 1357 O O . HIS A 1 178 ? 4.561 -9.762 12.959 1.00 39.94 178 HIS A O 1
ATOM 1363 N N . TYR A 1 179 ? 2.794 -9.744 14.324 1.00 44.16 179 TYR A N 1
ATOM 1364 C CA . TYR A 1 179 ? 1.791 -9.847 13.253 1.00 44.16 179 TYR A CA 1
ATOM 1365 C C . TYR A 1 179 ? 1.773 -8.612 12.340 1.00 44.16 179 TYR A C 1
ATOM 1367 O O . TYR A 1 179 ? 1.668 -8.747 11.125 1.00 44.16 179 TYR A O 1
ATOM 1375 N N . VAL A 1 180 ? 1.932 -7.416 12.907 1.00 45.09 180 VAL A N 1
ATOM 1376 C CA . VAL A 1 180 ? 1.979 -6.142 12.177 1.00 45.09 180 VAL A CA 1
ATOM 1377 C C . VAL A 1 180 ? 3.303 -5.977 11.443 1.00 45.09 180 VAL A C 1
ATOM 1379 O O . VAL A 1 180 ? 3.273 -5.683 10.263 1.00 45.09 180 VAL A O 1
ATOM 1382 N N . CYS A 1 181 ? 4.448 -6.284 12.056 1.00 37.59 181 CYS A N 1
ATOM 1383 C CA . CYS A 1 181 ? 5.747 -6.375 11.382 1.00 37.59 181 CYS A CA 1
ATOM 1384 C C . CYS A 1 181 ? 5.790 -7.502 10.347 1.00 37.59 181 CYS A C 1
ATOM 1386 O O . CYS A 1 181 ? 6.576 -7.417 9.415 1.00 37.59 181 CYS A O 1
ATOM 1388 N N . CYS A 1 182 ? 4.975 -8.553 10.473 1.00 34.56 182 CYS A N 1
ATOM 1389 C CA . CYS A 1 182 ? 4.836 -9.584 9.444 1.00 34.56 182 CYS A CA 1
ATOM 1390 C C . CYS A 1 182 ? 3.926 -9.096 8.301 1.00 34.56 182 CYS A C 1
ATOM 1392 O O . CYS A 1 182 ? 4.239 -9.323 7.136 1.00 34.56 182 CYS A O 1
ATOM 1394 N N . SER A 1 183 ? 2.879 -8.318 8.606 1.00 39.06 183 SER A N 1
ATOM 1395 C CA . SER A 1 183 ? 2.004 -7.668 7.617 1.00 39.06 183 SER A CA 1
ATOM 1396 C C . SER A 1 183 ? 2.695 -6.505 6.881 1.00 39.06 183 SER A C 1
ATOM 1398 O O . SER A 1 183 ? 2.547 -6.368 5.671 1.00 39.06 183 SER A O 1
ATOM 1400 N N . ASP A 1 184 ? 3.513 -5.709 7.570 1.00 40.78 184 ASP A N 1
ATOM 1401 C CA . ASP A 1 184 ? 4.468 -4.750 6.998 1.00 40.78 184 ASP A CA 1
ATOM 1402 C C . ASP A 1 184 ? 5.714 -5.456 6.445 1.00 40.78 184 ASP A C 1
ATOM 1404 O O . ASP A 1 184 ? 6.407 -4.913 5.588 1.00 40.78 184 ASP A O 1
ATOM 1408 N N . GLY A 1 185 ? 5.956 -6.703 6.847 1.00 36.72 185 GLY A N 1
ATOM 1409 C CA . GLY A 1 185 ? 6.914 -7.628 6.249 1.00 36.72 185 GLY A CA 1
ATOM 1410 C C . GLY A 1 185 ? 6.558 -7.948 4.800 1.00 36.72 185 GLY A C 1
ATOM 1411 O O . GLY A 1 185 ? 7.454 -8.090 3.974 1.00 36.72 185 GLY A O 1
ATOM 1412 N N . VAL A 1 186 ? 5.267 -7.928 4.448 1.00 41.78 186 VAL A N 1
ATOM 1413 C CA . VAL A 1 186 ? 4.803 -7.960 3.049 1.00 41.78 186 VAL A CA 1
ATOM 1414 C C . VAL A 1 186 ? 5.160 -6.654 2.317 1.00 41.78 186 VAL A C 1
ATOM 1416 O O . VAL A 1 186 ? 5.525 -6.675 1.144 1.00 41.78 186 VAL A O 1
ATOM 1419 N N . GLY A 1 187 ? 5.188 -5.518 3.023 1.00 35.84 187 GLY A N 1
ATOM 1420 C CA . GLY A 1 187 ? 5.733 -4.250 2.517 1.00 35.84 187 GLY A CA 1
ATOM 1421 C C . GLY A 1 187 ? 7.266 -4.228 2.402 1.00 35.84 187 GLY A C 1
ATOM 1422 O O . GLY A 1 187 ? 7.805 -3.595 1.497 1.00 35.84 187 GLY A O 1
ATOM 1423 N N . TYR A 1 188 ? 7.985 -4.960 3.258 1.00 35.75 188 TYR A N 1
ATOM 1424 C CA . TYR A 1 188 ? 9.431 -5.179 3.135 1.00 35.75 188 TYR A CA 1
ATOM 1425 C C . TYR A 1 188 ? 9.791 -6.208 2.059 1.00 35.75 188 TYR A C 1
ATOM 1427 O O . TYR A 1 188 ? 10.876 -6.113 1.498 1.00 35.75 188 TYR A O 1
ATOM 1435 N N . TRP A 1 189 ? 8.891 -7.120 1.688 1.00 30.02 189 TRP A N 1
ATOM 1436 C CA . TRP A 1 189 ? 9.011 -7.896 0.448 1.00 30.02 189 TRP A CA 1
ATOM 1437 C C . TRP A 1 189 ? 8.827 -7.024 -0.803 1.00 30.02 189 TRP A C 1
ATOM 1439 O O . TRP A 1 189 ? 9.469 -7.286 -1.815 1.00 30.02 189 TRP A O 1
ATOM 1449 N N . ALA A 1 190 ? 8.054 -5.934 -0.716 1.00 35.62 190 ALA A N 1
ATOM 1450 C CA . ALA A 1 190 ? 7.955 -4.930 -1.780 1.00 35.62 190 ALA A CA 1
ATOM 1451 C C . ALA A 1 190 ? 9.159 -3.959 -1.836 1.00 35.62 190 ALA A C 1
ATOM 1453 O O . ALA A 1 190 ? 9.368 -3.311 -2.857 1.00 35.62 190 ALA A O 1
ATOM 1454 N N . LYS A 1 191 ? 9.973 -3.873 -0.770 1.00 33.09 191 LYS A N 1
ATOM 1455 C CA . LYS A 1 191 ? 11.214 -3.067 -0.714 1.00 33.09 191 LYS A CA 1
ATOM 1456 C C . LYS A 1 191 ? 12.519 -3.874 -0.764 1.00 33.09 191 LYS A C 1
ATOM 1458 O O . LYS A 1 191 ? 13.557 -3.279 -0.997 1.00 33.09 191 LYS A O 1
ATOM 1463 N N . ARG A 1 192 ? 12.488 -5.203 -0.596 1.00 28.20 192 ARG A N 1
ATOM 1464 C CA . ARG A 1 192 ? 13.602 -6.135 -0.909 1.00 28.20 192 ARG A CA 1
ATOM 1465 C C . ARG A 1 192 ? 13.634 -6.561 -2.384 1.00 28.20 192 ARG A C 1
ATOM 1467 O O . ARG A 1 192 ? 14.301 -7.527 -2.739 1.00 28.20 192 ARG A O 1
ATOM 1474 N N . GLN A 1 193 ? 12.884 -5.847 -3.214 1.00 32.75 193 GLN A N 1
ATOM 1475 C CA . GLN A 1 193 ? 12.918 -5.891 -4.675 1.00 32.75 193 GLN A CA 1
ATOM 1476 C C . GLN A 1 193 ? 13.418 -4.550 -5.264 1.00 32.75 193 GLN A C 1
ATOM 1478 O O . GLN A 1 193 ? 13.296 -4.340 -6.468 1.00 32.75 193 GLN A O 1
ATOM 1483 N N . LEU A 1 194 ? 13.958 -3.652 -4.420 1.00 32.50 194 LEU A N 1
ATOM 1484 C CA . LEU A 1 194 ? 14.791 -2.512 -4.821 1.00 32.50 194 LEU A CA 1
ATOM 1485 C C . LEU A 1 194 ? 16.252 -2.831 -4.503 1.00 32.50 194 LEU A C 1
ATOM 1487 O O . LEU A 1 194 ? 16.500 -3.303 -3.369 1.00 32.50 194 LEU A O 1
#

InterPro domains:
  IPR005828 Major facilitator, sugar transporter-like [PF00083] (55-156)
  IPR020846 Major facilitator superfamily domain [PS50850] (1-194)
  IPR036259 MFS transporter superfamily [G3DSA:1.20.1250.20] (49-183)
  IPR036259 MFS transporter superfamily [SSF103473] (69-161)
  IPR045263 Glucose transporter GLUT [PTHR23503] (71-161)

Sequence (194 aa):
MSTDCSMYKKEVACNRVLNAECSWNGTRGECGWNGFTCFWGHGKDKTPCLDDSRCKWVYSDEECKNPTGYSSSYNGIFAGAMIVGAMIGSIYAGQFAARFGHKVSFLIVGIVGVVSSVMYHVSSATNEFWVLCVGRLLIGVVLGLVNVACPMYVDQKRPPEVPSRGRCSVSGVHHVWHYVCCSDGVGYWAKRQL

Secondary structure (DSSP, 8-state):
----GGG--SHHHHHT-TTS-EEEETTTTEEEESS--HHHHHTT-HHHHHH-TT-EEETTTTEEE---S--HHHHHHHHHHHHHHHHHHHHHHHHHHHHHHHHHHHHHHHHHHHHHHHHHHHHHHH--HHHHHHHHHHHHHHHHHHHHHHHHHHHHT--TTS---S---HHHHHHHHHHHHHHHHHHHHHHTT-

Organism: Trypanosoma cruzi (NCBI:txid5693)

Radius of gyration: 23.09 Å; chains: 1; bounding box: 46×32×72 Å

pLDDT: mean 72.63, std 16.76, range [28.2, 94.0]

Foldseek 3Di:
DQFDLQVDQDQVRQVPDQPAQWHQDPVVSGIAHPPDWQCVPQNLPPVVLVVDPQWDQDPVVSTIGGDHHDPPVLVVLLVVLLVQLLVQLQVCLVVCCVPQPLVVLVVVLVVLVVVLVVQVVVCSVPVDSVSSSVSSSSVSNSVNNCVSSQVVVVVVPDDPPDDDDDCPPCVVVVVVVVVVVVVCVVVVVVVVSD